Protein AF-A0AAD3GZF8-F1 (afdb_monomer)

Foldseek 3Di:
DDDDDPCNVCVPPPPDDDPVRVVVVVVVVVVVVVVVVVVLVLQQVPPAFDKAQQDKDDWAKWWWWKDWQDAQLCLLVLVVVLLVLQDDPPDDDSLVQQQFWKKKWQALPDQLQGIGIIITTGGDDPVCVVSVVSLQVLQVVLPPDPDPDDPVVPSSPTHIDIFTADIAGWIKTKGAAQSDSSSSVCCRPPVSVVVVVVCVVPAPPPARWMKMWTAHNVVRMIMITTGRDRDPCNVRPDDHPVPDPPDDPDDDRPPVVVVVVVVVVVVPPPPPDD

pLDDT: mean 78.34, std 17.23, range [36.75, 96.69]

Mean predicted aligned error: 11.1 Å

Radius of gyration: 22.71 Å; Cα contacts (8 Å, |Δi|>4): 357; chains: 1; bounding box: 59×55×70 Å

Nearest PDB structures (foldseek):
  1exi-assembly1_A  TM=3.626E-01  e=1.909E-03  Bacillus subtilis
  4dx6-assembly1_A  TM=3.137E-01  e=1.353E+00  Escherichia coli K-12
  4u96-assembly1_A  TM=3.071E-01  e=1.608E+00  Escherichia coli K-12
  6xot-assembly1_A  TM=2.984E-01  e=7.608E+00  Homo sapiens
  9j8p-assembly1_A  TM=2.881E-01  e=6.781E+00  Homo sapiens

Solvent-accessible surface area (backbone atoms only — not comparable to full-atom values): 16303 Å² total; per-residue (Å²): 135,86,79,80,53,74,66,68,71,49,67,78,68,60,79,76,75,51,78,65,55,52,53,53,48,50,51,50,50,51,51,51,48,53,52,50,52,50,47,37,51,67,24,32,71,84,57,76,86,57,75,41,80,84,35,68,38,86,38,40,44,29,46,28,29,80,44,67,75,40,54,78,56,49,52,65,57,52,51,52,53,52,41,63,59,66,56,57,93,87,61,86,82,63,70,90,49,24,88,37,32,40,37,38,34,64,56,74,85,59,82,86,81,62,66,31,41,31,36,42,33,36,57,42,54,87,93,42,52,67,56,54,51,49,50,50,50,50,56,73,64,54,88,75,66,85,79,91,54,88,78,67,45,61,70,70,71,49,56,62,44,82,41,73,44,75,67,41,52,11,35,32,32,62,44,46,29,68,96,39,72,58,25,27,50,43,40,54,74,51,45,49,56,52,53,50,52,49,44,69,74,73,45,64,89,90,58,72,65,45,43,36,37,30,48,29,76,92,74,33,30,30,41,38,31,37,58,75,57,96,55,92,62,81,54,71,81,55,82,56,72,92,77,53,84,80,80,72,91,77,86,79,79,82,54,57,67,57,53,51,50,50,50,48,56,67,68,60,62,76,80,73,84,127

Secondary structure (DSSP, 8-state):
-----HHHHHTTTSPP--HHHHHHHHHHHHHHHHHHHHHHHHTTTT----EEEEEEE--EEEEEEEEEEE-GGGHHHHHHHHHHHHPPTT----GGGTTTEEEEE--TTS-SSS-EEEEEEEEE-GGGHHHHHHHHHHHHGGGG-----TTTHHHHHSPPEEEEEPPEEEEEEEEE--SSHHHHHHIIIIIHHHHHHHHHHHSPTT----EEEEEETTTTEEEEEEE----TTTTTTPPPGGG------------HHHHHHHHHHHH-------

Sequence (274 aa):
MVGVSYHELTAGQKPRHSAGERKQFLVICTIGAAVMFNAFINAGLFEEVVIKDDGIYRGGQYIHKLIEHRDYASTGGFFRNIRSNLKLEGEEDDDKYDEDLYSVYIDMTKPYHDKGRFFTGILIDDSKADMKQRLLEKNANKSEKKLDDETDEQFERVDYEIGDLPSVRSAVASFPWTDGFVSGILNNYKVFPALHKYAKENLPEGSKFVVSTTCSRKKQMCTHYIPMIQQKDFLLGHKDSLEYEGYEEDQTMVDLELLWSDLKRIFTFKWINY

Structure (mmCIF, N/CA/C/O backbone):
data_AF-A0AAD3GZF8-F1
#
_entry.id   AF-A0AAD3GZF8-F1
#
loop_
_atom_site.group_PDB
_atom_site.id
_atom_site.type_symbol
_atom_site.label_atom_id
_atom_site.label_alt_id
_atom_site.label_comp_id
_atom_site.label_asym_id
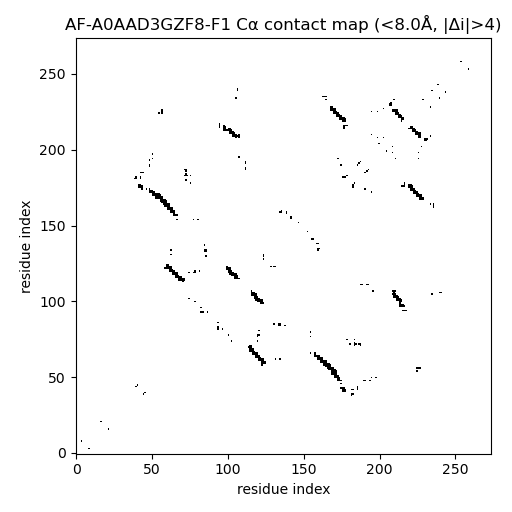_atom_site.label_entity_id
_atom_site.label_seq_id
_atom_site.pdbx_PDB_ins_code
_atom_site.Cartn_x
_atom_site.Cartn_y
_atom_site.Cartn_z
_atom_site.occupancy
_atom_site.B_iso_or_equiv
_atom_site.auth_seq_id
_atom_site.auth_comp_id
_atom_site.auth_asym_id
_atom_site.auth_atom_id
_atom_site.pdbx_PDB_model_num
ATOM 1 N N . MET A 1 1 ? 28.050 42.217 -15.834 1.00 38.59 1 MET A N 1
ATOM 2 C CA . MET A 1 1 ? 28.649 41.134 -16.643 1.00 38.59 1 MET A CA 1
ATOM 3 C C . MET A 1 1 ? 28.240 39.827 -16.002 1.00 38.59 1 MET A C 1
ATOM 5 O O . MET A 1 1 ? 28.638 39.580 -14.874 1.00 38.59 1 MET A O 1
ATOM 9 N N . VAL A 1 2 ? 27.368 39.066 -16.661 1.00 42.69 2 VAL A N 1
ATOM 10 C CA . VAL A 1 2 ? 26.946 37.738 -16.198 1.00 42.69 2 VAL A CA 1
ATOM 11 C C . VAL A 1 2 ? 28.045 36.762 -16.613 1.00 42.69 2 VAL A C 1
ATOM 13 O O . VAL A 1 2 ? 28.398 36.707 -17.790 1.00 42.69 2 VAL A O 1
ATOM 16 N N . GLY A 1 3 ? 28.661 36.091 -15.641 1.00 44.22 3 GLY A N 1
ATOM 17 C CA . GLY A 1 3 ? 29.724 35.124 -15.890 1.00 44.22 3 GLY A CA 1
ATOM 18 C C . GLY A 1 3 ? 29.144 33.847 -16.486 1.00 44.22 3 GLY A C 1
ATOM 19 O O . GLY A 1 3 ? 28.365 33.164 -15.832 1.00 44.22 3 GLY A O 1
ATOM 20 N N . VAL A 1 4 ? 29.525 33.541 -17.723 1.00 49.31 4 VAL A N 1
ATOM 21 C CA . VAL A 1 4 ? 29.263 32.249 -18.367 1.00 49.31 4 VAL A CA 1
ATOM 22 C C . VAL A 1 4 ? 30.050 31.183 -17.602 1.00 49.31 4 VAL A C 1
ATOM 24 O O . VAL A 1 4 ? 31.268 31.301 -17.441 1.00 49.31 4 VAL A O 1
ATOM 27 N N . SER A 1 5 ? 29.357 30.166 -17.087 1.00 56.66 5 SER A N 1
ATOM 28 C CA . SER A 1 5 ? 29.968 29.060 -16.344 1.00 56.66 5 SER A CA 1
ATOM 29 C C . SER A 1 5 ? 30.952 28.288 -17.232 1.00 56.66 5 SER A C 1
ATOM 31 O O . SER A 1 5 ? 30.694 28.057 -18.413 1.00 56.66 5 SER A O 1
ATOM 33 N N . TYR A 1 6 ? 32.073 27.828 -16.667 1.00 51.66 6 TYR A N 1
ATOM 34 C CA . TYR A 1 6 ? 33.072 26.998 -17.364 1.00 51.66 6 TYR A CA 1
ATOM 35 C C . TYR A 1 6 ? 32.453 25.734 -18.003 1.00 51.66 6 TYR A C 1
ATOM 37 O O . TYR A 1 6 ? 32.949 25.231 -19.016 1.00 51.66 6 TYR A O 1
ATOM 45 N N . HIS A 1 7 ? 31.323 25.258 -17.466 1.00 54.38 7 HIS A N 1
ATOM 46 C CA . HIS A 1 7 ? 30.536 24.168 -18.047 1.00 54.38 7 HIS A CA 1
ATOM 47 C C . HIS A 1 7 ? 29.870 24.530 -19.384 1.00 54.38 7 HIS A C 1
ATOM 49 O O . HIS A 1 7 ? 29.788 23.676 -20.264 1.00 54.38 7 HIS A O 1
ATOM 55 N N . GLU A 1 8 ? 29.457 25.781 -19.586 1.00 57.09 8 GLU A N 1
ATOM 56 C CA . GLU A 1 8 ? 28.835 26.235 -20.838 1.00 57.09 8 GLU A CA 1
ATOM 57 C C . GLU A 1 8 ? 29.873 26.430 -21.953 1.00 57.09 8 GLU A C 1
ATOM 59 O O . GLU A 1 8 ? 29.610 26.107 -23.111 1.00 57.09 8 GLU A O 1
ATOM 64 N N . LEU A 1 9 ? 31.091 26.864 -21.607 1.00 56.44 9 LEU A N 1
ATOM 65 C CA . LEU A 1 9 ? 32.200 27.015 -22.561 1.00 56.44 9 LEU A CA 1
ATOM 66 C C . LEU A 1 9 ? 32.772 25.669 -23.035 1.00 56.44 9 LEU A C 1
ATOM 68 O O . LEU A 1 9 ? 33.271 25.564 -24.155 1.00 56.44 9 LEU A O 1
ATOM 72 N N . THR A 1 10 ? 32.681 24.624 -22.208 1.00 54.28 10 THR A N 1
ATOM 73 C CA . THR A 1 10 ? 33.218 23.288 -22.524 1.00 54.28 10 THR A CA 1
ATOM 74 C C . THR A 1 10 ? 32.183 22.324 -23.108 1.00 54.28 10 THR A C 1
ATOM 76 O O . THR A 1 10 ? 32.568 21.344 -23.755 1.00 54.28 10 THR A O 1
ATOM 79 N N . ALA A 1 11 ? 30.883 22.613 -22.978 1.00 56.19 11 ALA A N 1
ATOM 80 C CA . ALA A 1 11 ? 29.807 21.813 -23.571 1.00 56.19 11 ALA A CA 1
ATOM 81 C C . ALA A 1 11 ? 29.885 21.734 -25.111 1.00 56.19 11 ALA A C 1
ATOM 83 O O . ALA A 1 11 ? 29.474 20.736 -25.699 1.00 56.19 11 ALA A O 1
ATOM 84 N N . GLY A 1 12 ? 30.462 22.747 -25.767 1.00 56.62 12 GLY A N 1
ATOM 85 C CA . GLY A 1 12 ? 30.630 22.786 -27.224 1.00 56.62 12 GLY A CA 1
ATOM 86 C C . GLY A 1 12 ? 31.893 22.106 -27.774 1.00 56.62 12 GLY A C 1
ATOM 87 O O . GLY A 1 12 ? 31.995 21.943 -28.987 1.00 56.62 12 GLY A O 1
ATOM 88 N N . GLN A 1 13 ? 32.859 21.724 -26.925 1.00 56.91 13 GLN A N 1
ATOM 89 C CA . GLN A 1 13 ? 34.206 21.311 -27.366 1.00 56.91 13 GLN A CA 1
ATOM 90 C C . GLN A 1 13 ? 34.531 19.822 -27.179 1.00 56.91 13 GLN A C 1
ATOM 92 O O . GLN A 1 13 ? 35.522 19.347 -27.737 1.00 56.91 13 GLN A O 1
ATOM 97 N N . LYS A 1 14 ? 33.720 19.051 -26.442 1.00 57.19 14 LYS A N 1
ATOM 98 C CA . LYS A 1 14 ? 33.903 17.592 -26.388 1.00 57.19 14 LYS A CA 1
ATOM 99 C C . LYS A 1 14 ? 33.401 16.961 -27.695 1.00 57.19 14 LYS A C 1
ATOM 101 O O . LYS A 1 14 ? 32.290 17.286 -28.123 1.00 57.19 14 LYS A O 1
ATOM 106 N N . PRO A 1 15 ? 34.169 16.065 -28.348 1.00 59.06 15 PRO A N 1
ATOM 107 C CA . PRO A 1 15 ? 33.683 15.362 -29.527 1.00 59.06 15 PRO A CA 1
ATOM 108 C C . PRO A 1 15 ? 32.372 14.653 -29.176 1.00 59.06 15 PRO A C 1
ATOM 110 O O . PRO A 1 15 ? 32.298 13.922 -28.189 1.00 59.06 15 PRO A O 1
ATOM 113 N N . ARG A 1 16 ? 31.324 14.899 -29.977 1.00 65.06 16 ARG A N 1
ATOM 114 C CA . ARG A 1 16 ? 30.055 14.160 -29.898 1.00 65.06 16 ARG A CA 1
ATOM 115 C C . ARG A 1 16 ? 30.379 12.669 -29.834 1.00 65.06 16 ARG A C 1
ATOM 117 O O . ARG A 1 16 ? 31.120 12.211 -30.701 1.00 65.06 16 ARG A O 1
ATOM 124 N N . HIS A 1 17 ? 29.796 11.961 -28.862 1.00 65.88 17 HIS A N 1
ATOM 125 C CA . HIS A 1 17 ? 30.023 10.541 -28.558 1.00 65.88 17 HIS A CA 1
ATOM 126 C C . HIS A 1 17 ? 30.515 9.715 -29.749 1.00 65.88 17 HIS A C 1
ATOM 128 O O . HIS A 1 17 ? 29.891 9.744 -30.824 1.00 65.88 17 HIS A O 1
ATOM 134 N N . SER A 1 18 ? 31.606 8.973 -29.550 1.00 79.00 18 SER A N 1
ATOM 135 C CA . SER A 1 18 ? 32.209 8.130 -30.582 1.00 79.00 18 SER A CA 1
ATOM 136 C C . SER A 1 18 ? 31.197 7.109 -31.119 1.00 79.00 18 SER A C 1
ATOM 138 O O . SER A 1 18 ? 30.230 6.739 -30.450 1.00 79.00 18 SER A O 1
ATOM 140 N N . ALA A 1 19 ? 31.399 6.618 -32.345 1.00 79.19 19 ALA A N 1
ATOM 141 C CA . ALA A 1 19 ? 30.514 5.598 -32.916 1.00 79.19 19 ALA A CA 1
ATOM 142 C C . ALA A 1 19 ? 30.446 4.324 -32.046 1.00 79.19 19 ALA A C 1
ATOM 144 O O . ALA A 1 19 ? 29.410 3.661 -32.014 1.00 79.19 19 ALA A O 1
ATOM 145 N N . GLY A 1 20 ? 31.526 4.004 -31.320 1.00 83.06 20 GLY A N 1
ATOM 146 C CA . GLY A 1 20 ? 31.558 2.918 -30.338 1.00 83.06 20 GLY A CA 1
ATOM 147 C C . GLY A 1 20 ? 30.681 3.201 -29.116 1.00 83.06 20 GLY A C 1
ATOM 148 O O . GLY A 1 20 ? 29.849 2.369 -28.765 1.00 83.06 20 GLY A O 1
ATOM 149 N N . GLU A 1 21 ? 30.788 4.397 -28.532 1.00 80.56 21 GLU A N 1
ATOM 150 C CA . GLU A 1 21 ? 29.974 4.822 -27.380 1.00 80.56 21 GLU A CA 1
ATOM 151 C C . GLU A 1 21 ? 28.477 4.837 -27.708 1.00 80.56 21 GLU A C 1
ATOM 153 O O . GLU A 1 21 ? 27.661 4.392 -26.908 1.00 80.56 21 GLU A O 1
ATOM 158 N N . ARG A 1 22 ? 28.096 5.269 -28.917 1.00 82.88 22 ARG A N 1
ATOM 159 C CA . ARG A 1 22 ? 26.688 5.236 -29.355 1.00 82.88 22 ARG A CA 1
ATOM 160 C C . ARG A 1 22 ? 26.144 3.813 -29.464 1.00 82.88 22 ARG A C 1
ATOM 162 O O . ARG A 1 22 ? 24.997 3.576 -29.098 1.00 82.88 22 ARG A O 1
ATOM 169 N N . LYS A 1 23 ? 26.955 2.865 -29.950 1.00 86.62 23 LYS A N 1
ATOM 170 C CA . LYS A 1 23 ? 26.574 1.444 -30.009 1.00 86.62 23 LYS A CA 1
ATOM 171 C C . LYS A 1 23 ? 26.417 0.856 -28.607 1.00 86.62 23 LYS A C 1
ATOM 173 O O . LYS A 1 23 ? 25.443 0.154 -28.364 1.00 86.62 23 LYS A O 1
ATOM 178 N N . GLN A 1 24 ? 27.328 1.172 -27.687 1.00 88.12 24 GLN A N 1
ATOM 179 C CA . GLN A 1 24 ? 27.229 0.742 -26.288 1.00 88.12 24 GLN A CA 1
ATOM 180 C C . GLN A 1 24 ? 25.985 1.319 -25.605 1.00 88.12 24 GLN A C 1
ATOM 182 O O . GLN A 1 24 ? 25.233 0.570 -24.988 1.00 88.12 24 GLN A O 1
ATOM 187 N N . PHE A 1 25 ? 25.720 2.616 -25.783 1.00 87.44 25 PHE A N 1
ATOM 188 C CA . PHE A 1 25 ? 24.519 3.265 -25.258 1.00 87.44 25 PHE A CA 1
ATOM 189 C C . PHE A 1 25 ? 23.241 2.601 -25.779 1.00 87.44 25 PHE A C 1
ATOM 191 O O . PHE A 1 25 ? 22.367 2.259 -24.991 1.00 87.44 25 PHE A O 1
ATOM 198 N N . LEU A 1 26 ? 23.157 2.331 -27.087 1.00 89.38 26 LEU A N 1
ATOM 199 C CA . LEU A 1 26 ? 22.002 1.651 -27.678 1.00 89.38 26 LEU A CA 1
ATOM 200 C C . LEU A 1 26 ? 21.777 0.257 -27.072 1.00 89.38 26 LEU A C 1
ATOM 202 O O . LEU A 1 26 ? 20.639 -0.102 -26.771 1.00 89.38 26 LEU A O 1
ATOM 206 N N . VAL A 1 27 ? 22.847 -0.520 -26.873 1.00 93.19 27 VAL A N 1
ATOM 207 C CA . VAL A 1 27 ? 22.764 -1.845 -26.238 1.00 93.19 27 VAL A CA 1
ATOM 208 C C . VAL A 1 27 ? 22.254 -1.721 -24.802 1.00 93.19 27 VAL A C 1
ATOM 210 O O . VAL A 1 27 ? 21.328 -2.439 -24.432 1.00 93.19 27 VAL A O 1
ATOM 213 N N . ILE A 1 28 ? 22.786 -0.777 -24.019 1.00 92.81 28 ILE A N 1
ATOM 214 C CA . ILE A 1 28 ? 22.340 -0.522 -22.641 1.00 92.81 28 ILE A CA 1
ATOM 215 C C . ILE A 1 28 ? 20.861 -0.123 -22.614 1.00 92.81 28 ILE A C 1
ATOM 217 O O . ILE A 1 28 ? 20.098 -0.696 -21.842 1.00 92.81 28 ILE A O 1
ATOM 221 N N . CYS A 1 29 ? 20.426 0.795 -23.482 1.00 93.38 29 CYS A N 1
ATOM 222 C CA . CYS A 1 29 ? 19.020 1.189 -23.580 1.00 93.38 29 CYS A CA 1
ATOM 223 C C . CYS A 1 29 ? 18.117 0.017 -23.970 1.00 93.38 29 CYS A C 1
ATOM 225 O O . CYS A 1 29 ? 17.032 -0.122 -23.416 1.00 93.38 29 CYS A O 1
ATOM 227 N N . THR A 1 30 ? 18.561 -0.842 -24.890 1.00 94.44 30 THR A N 1
ATOM 228 C CA . THR A 1 30 ? 17.790 -2.015 -25.329 1.00 94.44 30 THR A CA 1
ATOM 229 C C . THR A 1 30 ? 17.627 -3.022 -24.192 1.00 94.44 30 THR A C 1
ATOM 231 O O . THR A 1 30 ? 16.520 -3.498 -23.947 1.00 94.44 30 THR A O 1
ATOM 234 N N . ILE A 1 31 ? 18.705 -3.309 -23.455 1.00 95.12 31 ILE A N 1
ATOM 235 C CA . ILE A 1 31 ? 18.662 -4.183 -22.274 1.00 95.12 31 ILE A CA 1
ATOM 236 C C . ILE A 1 31 ? 17.774 -3.561 -21.192 1.00 95.12 31 ILE A C 1
ATOM 238 O O . ILE A 1 31 ? 16.897 -4.238 -20.664 1.00 95.12 31 ILE A O 1
ATOM 242 N N . GLY A 1 32 ? 17.950 -2.270 -20.898 1.00 94.19 32 GLY A N 1
ATOM 243 C CA . GLY A 1 32 ? 17.134 -1.545 -19.925 1.00 94.19 32 GLY A CA 1
ATOM 244 C C . GLY A 1 32 ? 15.645 -1.577 -20.273 1.00 94.19 32 GLY A C 1
ATOM 245 O O . GLY A 1 32 ? 14.824 -1.874 -19.411 1.00 94.19 32 GLY A O 1
ATOM 246 N N . ALA A 1 33 ? 15.294 -1.365 -21.544 1.00 93.50 33 ALA A N 1
ATOM 247 C CA . ALA A 1 33 ? 13.919 -1.461 -22.025 1.00 93.50 33 ALA A CA 1
ATOM 248 C C . ALA A 1 33 ? 13.353 -2.882 -21.884 1.00 93.50 33 ALA A C 1
ATOM 250 O O . ALA A 1 33 ? 12.219 -3.036 -21.440 1.00 93.50 33 ALA A O 1
ATOM 251 N N . ALA A 1 34 ? 14.137 -3.917 -22.201 1.00 94.75 34 ALA A N 1
ATOM 252 C CA . ALA A 1 34 ? 13.718 -5.309 -22.038 1.00 94.75 34 ALA A CA 1
ATOM 253 C C . ALA A 1 34 ? 13.487 -5.674 -20.561 1.00 94.75 34 ALA A C 1
ATOM 255 O O . ALA A 1 34 ? 12.470 -6.280 -20.228 1.00 94.75 34 ALA A O 1
ATOM 256 N N . VAL A 1 35 ? 14.389 -5.259 -19.665 1.00 94.19 35 VAL A N 1
ATOM 257 C CA . VAL A 1 35 ? 14.253 -5.465 -18.212 1.00 94.19 35 VAL A CA 1
ATOM 258 C C . VAL A 1 35 ? 13.045 -4.707 -17.667 1.00 94.19 35 VAL A C 1
ATOM 260 O O . VAL A 1 35 ? 12.261 -5.273 -16.907 1.00 94.19 35 VAL A O 1
ATOM 263 N N . MET A 1 36 ? 12.853 -3.453 -18.083 1.00 92.12 36 MET A N 1
ATOM 264 C CA . MET A 1 36 ? 11.700 -2.649 -17.681 1.00 92.12 36 MET A CA 1
ATOM 265 C C . MET A 1 36 ? 10.392 -3.278 -18.166 1.00 92.12 36 MET A C 1
ATOM 267 O O . MET A 1 36 ? 9.461 -3.428 -17.383 1.00 92.12 36 MET A O 1
ATOM 271 N N . PHE A 1 37 ? 10.323 -3.707 -19.427 1.00 92.62 37 PHE A N 1
ATOM 272 C CA . PHE A 1 37 ? 9.149 -4.386 -19.973 1.00 92.62 37 PHE A CA 1
ATOM 273 C C . PHE A 1 37 ? 8.846 -5.691 -19.226 1.00 92.62 37 PHE A C 1
ATOM 275 O O . PHE A 1 37 ? 7.701 -5.938 -18.859 1.00 92.62 37 PHE A O 1
ATOM 282 N N . ASN A 1 38 ? 9.874 -6.480 -18.906 1.00 93.62 38 ASN A N 1
ATOM 283 C CA . ASN A 1 38 ? 9.730 -7.669 -18.068 1.00 93.62 38 ASN A CA 1
ATOM 284 C C . ASN A 1 38 ? 9.197 -7.329 -16.664 1.00 93.62 38 ASN A C 1
ATOM 286 O O . ASN A 1 38 ? 8.338 -8.035 -16.144 1.00 93.62 38 ASN A O 1
ATOM 290 N N . ALA A 1 39 ? 9.642 -6.219 -16.065 1.00 92.38 39 ALA A N 1
ATOM 291 C CA . ALA A 1 39 ? 9.109 -5.745 -14.789 1.00 92.38 39 ALA A CA 1
ATOM 292 C C . ALA A 1 39 ? 7.620 -5.365 -14.882 1.00 92.38 39 ALA A C 1
ATOM 294 O O . ALA A 1 39 ? 6.866 -5.678 -13.964 1.00 92.38 39 ALA A O 1
ATOM 295 N N . PHE A 1 40 ? 7.175 -4.759 -15.991 1.00 92.62 40 PHE A N 1
ATOM 296 C CA . PHE A 1 40 ? 5.752 -4.488 -16.242 1.00 92.62 40 PHE A CA 1
ATOM 297 C C . PHE A 1 40 ? 4.932 -5.771 -16.365 1.00 92.62 40 PHE A C 1
ATOM 299 O O . PHE A 1 40 ? 3.863 -5.864 -15.765 1.00 92.62 40 PHE A O 1
ATOM 306 N N . ILE A 1 41 ? 5.431 -6.770 -17.097 1.00 93.62 41 ILE A N 1
ATOM 307 C CA . ILE A 1 41 ? 4.762 -8.073 -17.210 1.00 93.62 41 ILE A CA 1
ATOM 308 C C . ILE A 1 41 ? 4.612 -8.710 -15.827 1.00 93.62 41 ILE A C 1
ATOM 310 O O . ILE A 1 41 ? 3.499 -9.060 -15.444 1.00 93.62 41 ILE A O 1
ATOM 314 N N . ASN A 1 42 ? 5.700 -8.787 -15.056 1.00 93.38 42 ASN A N 1
ATOM 315 C CA . ASN A 1 42 ? 5.695 -9.399 -13.724 1.00 93.38 42 ASN A CA 1
ATOM 316 C C . ASN A 1 42 ? 4.820 -8.643 -12.718 1.00 93.38 42 ASN A C 1
ATOM 318 O O . ASN A 1 42 ? 4.249 -9.250 -11.820 1.00 93.38 42 ASN A O 1
ATOM 322 N N . ALA A 1 43 ? 4.688 -7.326 -12.872 1.00 91.81 43 ALA A N 1
ATOM 323 C CA . ALA A 1 43 ? 3.784 -6.513 -12.068 1.00 91.81 43 ALA A CA 1
ATOM 324 C C . ALA A 1 43 ? 2.316 -6.587 -12.541 1.00 91.81 43 ALA A C 1
ATOM 326 O O . ALA A 1 43 ? 1.474 -5.869 -12.015 1.00 91.81 43 ALA A O 1
ATOM 327 N N . GLY A 1 44 ? 1.990 -7.436 -13.522 1.00 93.12 44 GLY A N 1
ATOM 328 C CA . GLY A 1 44 ? 0.614 -7.699 -13.938 1.00 93.12 44 GLY A CA 1
ATOM 329 C C . GLY A 1 44 ? 0.093 -6.793 -15.053 1.00 93.12 44 GLY A C 1
ATOM 330 O O . GLY A 1 44 ? -1.117 -6.577 -15.152 1.00 93.12 44 GLY A O 1
ATOM 331 N N . LEU A 1 45 ? 0.951 -6.256 -15.934 1.00 92.75 45 LEU A N 1
ATOM 332 C CA . LEU A 1 45 ? 0.515 -5.388 -17.044 1.00 92.75 45 LEU A CA 1
ATOM 333 C C . LEU A 1 45 ? -0.640 -5.996 -17.862 1.00 92.75 45 LEU A C 1
ATOM 335 O O . LEU A 1 45 ? -1.554 -5.266 -18.246 1.00 92.75 45 LEU A O 1
ATOM 339 N N . PHE A 1 46 ? -0.648 -7.315 -18.062 1.00 93.00 46 PHE A N 1
ATOM 340 C CA . PHE A 1 46 ? -1.690 -8.028 -18.813 1.00 93.00 46 PHE A CA 1
ATOM 341 C C . PHE A 1 46 ? -2.752 -8.713 -17.941 1.00 93.00 46 PHE A C 1
ATOM 343 O O . PHE A 1 46 ? -3.733 -9.209 -18.480 1.00 93.00 46 PHE A O 1
ATOM 350 N N . GLU A 1 47 ? -2.601 -8.696 -16.617 1.00 93.25 47 GLU A N 1
ATOM 351 C CA . GLU A 1 47 ? -3.530 -9.361 -15.695 1.00 93.25 47 GLU A CA 1
ATOM 352 C C . GLU A 1 47 ? -4.827 -8.570 -15.527 1.00 93.25 47 GLU A C 1
ATOM 354 O O . GLU A 1 47 ? -4.810 -7.345 -15.418 1.00 93.25 47 GLU A O 1
ATOM 359 N N . GLU A 1 48 ? -5.973 -9.234 -15.497 1.00 93.88 48 GLU A N 1
ATOM 360 C CA . GLU A 1 48 ? -7.245 -8.549 -15.268 1.00 93.88 48 GLU A CA 1
ATOM 361 C C . GLU A 1 48 ? -7.422 -8.192 -13.784 1.00 93.88 48 GLU A C 1
ATOM 363 O O . GLU A 1 48 ? -7.065 -8.962 -12.893 1.00 93.88 48 GLU A O 1
ATOM 368 N N . VAL A 1 49 ? -7.999 -7.018 -13.502 1.00 95.25 49 VAL A N 1
ATOM 369 C CA . VAL A 1 49 ? -8.375 -6.643 -12.133 1.00 95.25 49 VAL A CA 1
ATOM 370 C C . VAL A 1 49 ? -9.734 -7.262 -11.824 1.00 95.25 49 VAL A C 1
ATOM 372 O O . VAL A 1 49 ? -10.775 -6.701 -12.159 1.00 95.25 49 VAL A O 1
ATOM 375 N N . VAL A 1 50 ? -9.717 -8.432 -11.191 1.00 95.31 50 VAL A N 1
ATOM 376 C CA . VAL A 1 50 ? -10.935 -9.140 -10.781 1.00 95.31 50 VAL A CA 1
ATOM 377 C C . VAL A 1 50 ? -11.332 -8.704 -9.373 1.00 95.31 50 VAL A C 1
ATOM 379 O O . VAL A 1 50 ? -10.575 -8.903 -8.423 1.00 95.31 50 VAL A O 1
ATOM 382 N N . ILE A 1 51 ? -12.530 -8.133 -9.247 1.00 95.94 51 ILE A N 1
ATOM 383 C CA . ILE A 1 51 ? -13.109 -7.676 -7.978 1.00 95.94 51 ILE A CA 1
ATOM 384 C C . ILE A 1 51 ? -14.178 -8.685 -7.541 1.00 95.94 51 ILE A C 1
ATOM 386 O O . ILE A 1 51 ? -15.034 -9.060 -8.343 1.00 95.94 51 ILE A O 1
ATOM 390 N N . LYS A 1 52 ? -14.109 -9.154 -6.291 1.00 95.12 52 LYS A N 1
ATOM 391 C CA . LYS A 1 52 ? -15.038 -10.137 -5.711 1.00 95.12 52 LYS A CA 1
ATOM 392 C C . LYS A 1 52 ? -15.687 -9.611 -4.433 1.00 95.12 52 LYS A C 1
ATOM 394 O O . LYS A 1 52 ? -14.998 -9.040 -3.597 1.00 95.12 52 LYS A O 1
ATOM 399 N N . ASP A 1 53 ? -16.974 -9.893 -4.239 1.00 90.56 53 ASP A N 1
ATOM 400 C CA . ASP A 1 53 ? -17.797 -9.293 -3.166 1.00 90.56 53 ASP A CA 1
ATOM 401 C C . ASP A 1 53 ? -17.994 -10.210 -1.949 1.00 90.56 53 ASP A C 1
ATOM 403 O O . ASP A 1 53 ? -18.946 -10.089 -1.170 1.00 90.56 53 ASP A O 1
ATOM 407 N N . ASP A 1 54 ? -17.104 -11.183 -1.795 1.00 90.12 54 ASP A N 1
ATOM 408 C CA . ASP A 1 54 ? -17.127 -12.207 -0.753 1.00 90.12 54 ASP A CA 1
ATOM 409 C C . ASP A 1 54 ? -16.065 -11.983 0.334 1.00 90.12 54 ASP A C 1
ATOM 411 O O . ASP A 1 54 ? -15.897 -12.814 1.228 1.00 90.12 54 ASP A O 1
ATOM 415 N N . GLY A 1 55 ? -15.381 -10.840 0.296 1.00 91.56 55 GLY A N 1
ATOM 416 C CA . GLY A 1 55 ? -14.311 -10.503 1.217 1.00 91.56 55 GLY A CA 1
ATOM 417 C C . GLY A 1 55 ? -14.757 -10.005 2.586 1.00 91.56 55 GLY A C 1
ATOM 418 O O . GLY A 1 55 ? -15.872 -9.514 2.795 1.00 91.56 55 GLY A O 1
ATOM 419 N N . ILE A 1 56 ? -13.818 -10.092 3.528 1.00 92.06 56 ILE A N 1
ATOM 420 C CA . ILE A 1 56 ? -13.909 -9.468 4.847 1.00 92.06 56 ILE A CA 1
ATOM 421 C C . ILE A 1 56 ? -12.691 -8.562 5.011 1.00 92.06 56 ILE A C 1
ATOM 423 O O . ILE A 1 56 ? -11.550 -9.023 4.960 1.00 92.06 56 ILE A O 1
ATOM 427 N N . TYR A 1 57 ? -12.933 -7.269 5.216 1.00 90.75 57 TYR A N 1
ATOM 428 C CA . TYR A 1 57 ? -11.906 -6.329 5.635 1.00 90.75 57 TYR A CA 1
ATOM 429 C C . TYR A 1 57 ? -11.608 -6.562 7.112 1.00 90.75 57 TYR A C 1
ATOM 431 O O . TYR A 1 57 ? -12.500 -6.442 7.954 1.00 90.75 57 TYR A O 1
ATOM 439 N N . ARG A 1 58 ? -10.362 -6.932 7.419 1.00 88.56 58 ARG A N 1
ATOM 440 C CA . ARG A 1 58 ? -9.933 -7.193 8.793 1.00 88.56 58 ARG A CA 1
ATOM 441 C C . ARG A 1 58 ? -9.801 -5.850 9.509 1.00 88.56 58 ARG A C 1
ATOM 443 O O . ARG A 1 58 ? -8.878 -5.092 9.243 1.00 88.56 58 ARG A O 1
ATOM 450 N N . GLY A 1 59 ? -10.771 -5.555 10.368 1.00 88.38 59 GLY A N 1
ATOM 451 C CA . GLY A 1 59 ? -10.700 -4.438 11.305 1.00 88.38 59 GLY A CA 1
ATOM 452 C C . GLY A 1 59 ? -9.852 -4.767 12.534 1.00 88.38 59 GLY A C 1
ATOM 453 O O . GLY A 1 59 ? -9.378 -5.892 12.691 1.00 88.38 59 GLY A O 1
ATOM 454 N N . GLY A 1 60 ? -9.693 -3.791 13.421 1.00 90.31 60 GLY A N 1
ATOM 455 C CA . GLY A 1 60 ? -8.871 -3.874 14.624 1.00 90.31 60 GLY A CA 1
ATOM 456 C C . GLY A 1 60 ? -8.271 -2.521 14.993 1.00 90.31 60 GLY A C 1
ATOM 457 O O . GLY A 1 60 ? -8.560 -1.505 14.355 1.00 90.31 60 GLY A O 1
ATOM 458 N N . GLN A 1 61 ? -7.414 -2.524 16.010 1.00 93.81 61 GLN A N 1
ATOM 459 C CA . GLN A 1 61 ? -6.677 -1.329 16.399 1.00 93.81 61 GLN A CA 1
ATOM 460 C C . GLN A 1 61 ? -5.629 -1.011 15.331 1.00 93.81 61 GLN A C 1
ATOM 462 O O . GLN A 1 61 ? -4.865 -1.877 14.916 1.00 93.81 61 GLN A O 1
ATOM 467 N N . TYR A 1 62 ? -5.587 0.233 14.881 1.00 94.81 62 TYR A N 1
ATOM 468 C CA . TYR A 1 62 ? -4.778 0.677 13.756 1.00 94.81 62 TYR A CA 1
ATOM 469 C C . TYR A 1 62 ? -3.841 1.800 14.181 1.00 94.81 62 TYR A C 1
ATOM 471 O O . TYR A 1 62 ? -4.266 2.930 14.431 1.00 94.81 62 TYR A O 1
ATOM 479 N N . ILE A 1 63 ? -2.550 1.480 14.264 1.00 95.56 63 ILE A N 1
ATOM 480 C CA . ILE A 1 63 ? -1.507 2.456 14.580 1.00 95.56 63 ILE A CA 1
ATOM 481 C C . ILE A 1 63 ? -0.975 3.010 13.272 1.00 95.56 63 ILE A C 1
ATOM 483 O O . ILE A 1 63 ? -0.408 2.267 12.471 1.00 95.56 63 ILE A O 1
ATOM 487 N N . HIS A 1 64 ? -1.178 4.296 13.032 1.00 95.06 64 HIS A N 1
ATOM 488 C CA . HIS A 1 64 ? -1.031 4.848 11.694 1.00 95.06 64 HIS A CA 1
ATOM 489 C C . HIS A 1 64 ? -0.501 6.272 11.699 1.00 95.06 64 HIS A C 1
ATOM 491 O O . HIS A 1 64 ? -0.535 6.959 12.709 1.00 95.06 64 HIS A O 1
ATOM 497 N N . LYS A 1 65 ? -0.011 6.706 10.543 1.00 93.88 65 LYS A N 1
ATOM 498 C CA . LYS A 1 65 ? 0.297 8.101 10.244 1.00 93.88 65 LYS A CA 1
ATOM 499 C C . LYS A 1 65 ? -0.638 8.577 9.146 1.00 93.88 65 LYS A C 1
ATOM 501 O O . LYS A 1 65 ? -0.832 7.864 8.155 1.00 93.88 65 LYS A O 1
ATOM 506 N N . LEU A 1 66 ? -1.193 9.774 9.301 1.00 90.94 66 LEU A N 1
ATOM 507 C CA . LEU A 1 66 ? -1.872 10.461 8.210 1.00 90.94 66 LEU A CA 1
ATOM 508 C C . LEU A 1 66 ? -0.818 11.053 7.275 1.00 90.94 66 LEU A C 1
ATOM 510 O O . LEU A 1 66 ? -0.059 11.942 7.653 1.00 90.94 66 LEU A O 1
ATOM 514 N N . ILE A 1 67 ? -0.761 10.539 6.052 1.00 88.06 67 ILE A N 1
ATOM 515 C CA . ILE A 1 67 ? 0.086 11.085 5.002 1.00 88.06 67 ILE A CA 1
ATOM 516 C C . ILE A 1 67 ? -0.773 11.975 4.126 1.00 88.06 67 ILE A C 1
ATOM 518 O O . ILE A 1 67 ? -1.765 11.531 3.544 1.00 88.06 67 ILE A O 1
ATOM 522 N N . GLU A 1 68 ? -0.358 13.227 4.012 1.00 83.50 68 GLU A N 1
ATOM 523 C CA . GLU A 1 68 ? -0.999 14.211 3.156 1.00 83.50 68 GLU A CA 1
ATOM 524 C C . GLU A 1 68 ? -0.081 14.582 1.996 1.00 83.50 68 GLU A C 1
ATOM 526 O O . GLU A 1 68 ? 1.145 14.504 2.085 1.00 83.50 68 GLU A O 1
ATOM 531 N N . HIS A 1 69 ? -0.687 15.003 0.891 1.00 76.19 69 HIS A N 1
ATOM 532 C CA . HIS A 1 69 ? 0.011 15.598 -0.243 1.00 76.19 69 HIS A CA 1
ATOM 533 C C . HIS A 1 69 ? 1.023 14.687 -0.973 1.00 76.19 69 HIS A C 1
ATOM 535 O O . HIS A 1 69 ? 1.969 15.182 -1.595 1.00 76.19 69 HIS A O 1
ATOM 541 N N . ARG A 1 70 ? 0.832 13.358 -0.941 1.00 76.69 70 ARG A N 1
ATOM 542 C CA . ARG A 1 70 ? 1.732 12.376 -1.579 1.00 76.69 70 ARG A CA 1
ATOM 543 C C . ARG A 1 70 ? 1.016 11.492 -2.598 1.00 76.69 70 ARG A C 1
ATOM 545 O O . ARG A 1 70 ? -0.181 11.240 -2.496 1.00 76.69 70 ARG A O 1
ATOM 552 N N . ASP A 1 71 ? 1.775 11.025 -3.590 1.00 74.19 71 ASP A N 1
ATOM 553 C CA . ASP A 1 71 ? 1.300 10.053 -4.581 1.00 74.19 71 ASP A CA 1
ATOM 554 C C . ASP A 1 71 ? 1.104 8.687 -3.910 1.00 74.19 71 ASP A C 1
ATOM 556 O O . ASP A 1 71 ? 1.938 8.245 -3.119 1.00 74.19 71 ASP A O 1
ATOM 560 N N . TYR A 1 72 ? 0.038 7.976 -4.254 1.00 72.06 72 TYR A N 1
ATOM 561 C CA . TYR A 1 72 ? -0.221 6.610 -3.808 1.00 72.06 72 TYR A CA 1
ATOM 562 C C . TYR A 1 72 ? 0.895 5.626 -4.193 1.00 72.06 72 TYR A C 1
ATOM 564 O O . TYR A 1 72 ? 1.105 4.631 -3.496 1.00 72.06 72 TYR A O 1
ATOM 572 N N . ALA A 1 73 ? 1.692 5.929 -5.223 1.00 76.31 73 ALA A N 1
ATOM 573 C CA . ALA A 1 73 ? 2.899 5.167 -5.549 1.00 76.31 73 ALA A CA 1
ATOM 574 C C . ALA A 1 73 ? 3.956 5.172 -4.420 1.00 76.31 73 ALA A C 1
ATOM 576 O O . ALA A 1 73 ? 4.791 4.269 -4.358 1.00 76.31 73 ALA A O 1
ATOM 577 N N . SER A 1 74 ? 3.911 6.146 -3.502 1.00 80.62 74 SER A N 1
ATOM 578 C CA . SER A 1 74 ? 4.842 6.254 -2.367 1.00 80.62 74 SER A CA 1
ATOM 579 C C . SER A 1 74 ? 4.502 5.346 -1.177 1.00 80.62 74 SER A C 1
ATOM 581 O O . SER A 1 74 ? 5.323 5.193 -0.272 1.00 80.62 74 SER A O 1
ATOM 583 N N . THR A 1 75 ? 3.343 4.677 -1.184 1.00 81.94 75 THR A N 1
ATOM 584 C CA . THR A 1 75 ? 2.912 3.785 -0.088 1.00 81.94 75 THR A CA 1
ATOM 585 C C . THR A 1 75 ? 3.888 2.652 0.201 1.00 81.94 75 THR A C 1
ATOM 587 O O . THR A 1 75 ? 4.137 2.349 1.366 1.00 81.94 75 THR A O 1
ATOM 590 N N . GLY A 1 76 ? 4.540 2.104 -0.829 1.00 83.81 76 GLY A N 1
ATOM 591 C CA . GLY A 1 76 ? 5.608 1.116 -0.651 1.00 83.81 76 GLY A CA 1
ATOM 592 C C . GLY A 1 76 ? 6.804 1.657 0.143 1.00 83.81 76 GLY A C 1
ATOM 593 O O . GLY A 1 76 ? 7.357 0.951 0.984 1.00 83.81 76 GLY A O 1
ATOM 594 N N . GLY A 1 77 ? 7.170 2.927 -0.059 1.00 86.00 77 GLY A N 1
ATOM 595 C CA . GLY A 1 77 ? 8.214 3.594 0.726 1.00 86.00 77 GLY A CA 1
ATOM 596 C C . GLY A 1 77 ? 7.808 3.753 2.190 1.00 86.00 77 GLY A C 1
ATOM 597 O O . GLY A 1 77 ? 8.581 3.434 3.091 1.00 86.00 77 GLY A O 1
ATOM 598 N N . PHE A 1 78 ? 6.556 4.138 2.441 1.00 89.31 78 PHE A N 1
ATOM 599 C CA . PHE A 1 78 ? 6.042 4.251 3.804 1.00 89.31 78 PHE A CA 1
ATOM 600 C C . PHE A 1 78 ? 5.961 2.910 4.531 1.00 89.31 78 PHE A C 1
ATOM 602 O O . PHE A 1 78 ? 6.306 2.844 5.709 1.00 89.31 78 PHE A O 1
ATOM 609 N N . PHE A 1 79 ? 5.616 1.823 3.837 1.00 90.44 79 PHE A N 1
ATOM 610 C CA . PHE A 1 79 ? 5.708 0.479 4.408 1.00 90.44 79 PHE A CA 1
ATOM 611 C C . PHE A 1 79 ? 7.132 0.140 4.844 1.00 90.44 79 PHE A C 1
ATOM 613 O O . PHE A 1 79 ? 7.316 -0.356 5.953 1.00 90.44 79 PHE A O 1
ATOM 620 N N . ARG A 1 80 ? 8.152 0.468 4.041 1.00 88.25 80 ARG A N 1
ATOM 621 C CA . ARG A 1 80 ? 9.560 0.268 4.433 1.00 88.25 80 ARG A CA 1
ATOM 622 C C . ARG A 1 80 ? 9.929 1.079 5.674 1.00 88.25 80 ARG A C 1
ATOM 624 O O . ARG A 1 80 ? 10.569 0.540 6.572 1.00 88.25 80 ARG A O 1
ATOM 631 N N . ASN A 1 81 ? 9.466 2.323 5.775 1.00 89.88 81 ASN A N 1
ATOM 632 C CA . ASN A 1 81 ? 9.737 3.156 6.948 1.00 89.88 81 ASN A CA 1
ATOM 633 C C . ASN A 1 81 ? 9.040 2.635 8.215 1.00 89.88 81 ASN A C 1
ATOM 635 O O . ASN A 1 81 ? 9.639 2.633 9.291 1.00 89.88 81 ASN A O 1
ATOM 639 N N . ILE A 1 82 ? 7.799 2.146 8.117 1.00 91.81 82 ILE A N 1
ATOM 640 C CA . ILE A 1 82 ? 7.107 1.526 9.261 1.00 91.81 82 ILE A CA 1
ATOM 641 C C . ILE A 1 82 ? 7.836 0.248 9.690 1.00 91.81 82 ILE A C 1
ATOM 643 O O . ILE A 1 82 ? 8.104 0.072 10.877 1.00 91.81 82 ILE A O 1
ATOM 647 N N . ARG A 1 83 ? 8.231 -0.612 8.743 1.00 90.81 83 ARG A N 1
ATOM 648 C CA . ARG A 1 83 ? 9.022 -1.820 9.039 1.00 90.81 83 ARG A CA 1
ATOM 649 C C . ARG A 1 83 ? 10.329 -1.481 9.743 1.00 90.81 83 ARG A C 1
ATOM 651 O O . ARG A 1 83 ? 10.626 -2.064 10.780 1.00 90.81 83 ARG A O 1
ATOM 658 N N . SER A 1 84 ? 11.062 -0.489 9.238 1.00 89.00 84 SER A N 1
ATOM 659 C CA . SER A 1 84 ? 12.298 -0.002 9.859 1.00 89.00 84 SER A CA 1
ATOM 660 C C . SER A 1 84 ? 12.069 0.487 11.293 1.00 89.00 84 SER A C 1
ATOM 662 O O . SER A 1 84 ? 12.917 0.294 12.158 1.00 89.00 84 SER A O 1
ATOM 664 N N . AS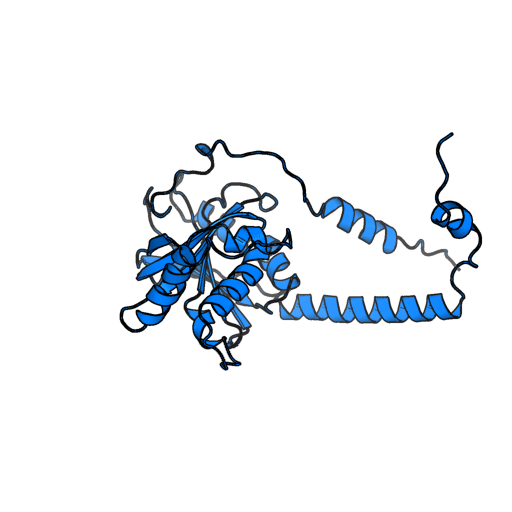N A 1 85 ? 10.907 1.082 11.572 1.00 89.50 85 ASN A N 1
ATOM 665 C CA . ASN A 1 85 ? 10.543 1.516 12.919 1.00 89.50 85 ASN A CA 1
ATOM 666 C C . ASN A 1 85 ? 10.152 0.367 13.863 1.00 89.50 85 ASN A C 1
ATOM 668 O O . ASN A 1 85 ? 10.281 0.522 15.076 1.00 89.50 85 ASN A O 1
ATOM 672 N N . LEU A 1 86 ? 9.695 -0.767 13.332 1.00 89.50 86 LEU A N 1
ATOM 673 C CA . LEU A 1 86 ? 9.310 -1.959 14.100 1.00 89.50 86 LEU A CA 1
ATOM 674 C C . LEU A 1 86 ? 10.474 -2.918 14.362 1.00 89.50 86 LEU A C 1
ATOM 676 O O . LEU A 1 86 ? 10.458 -3.655 15.355 1.00 89.50 86 LEU A O 1
ATOM 680 N N . LYS A 1 87 ? 11.457 -2.910 13.462 1.00 86.31 87 LYS A N 1
ATOM 681 C CA . LYS A 1 87 ? 12.604 -3.810 13.438 1.00 86.31 87 LYS A CA 1
ATOM 682 C C . LYS A 1 87 ? 13.448 -3.687 14.709 1.00 86.31 87 LYS A C 1
ATOM 684 O O . LYS A 1 87 ? 13.802 -2.585 15.127 1.00 86.31 87 LYS A O 1
ATOM 689 N N . LEU A 1 88 ? 13.777 -4.827 15.317 1.00 82.12 88 LEU A N 1
ATOM 690 C CA . LEU A 1 88 ? 14.739 -4.873 16.420 1.00 82.12 88 LEU A CA 1
ATOM 691 C C . LEU A 1 88 ? 16.168 -4.771 15.889 1.00 82.12 88 LEU A C 1
ATOM 693 O O . LEU A 1 88 ? 16.469 -5.234 14.786 1.00 82.12 88 LEU A O 1
ATOM 697 N N . GLU A 1 89 ? 17.065 -4.205 16.697 1.00 77.19 89 GLU A N 1
ATOM 698 C CA . GLU A 1 89 ? 18.494 -4.222 16.391 1.00 77.19 89 GLU A CA 1
ATOM 699 C C . GLU A 1 89 ? 18.975 -5.667 16.183 1.00 77.19 89 GLU A C 1
ATOM 701 O O . GLU A 1 89 ? 18.770 -6.534 17.032 1.00 77.19 89 GLU A O 1
ATOM 706 N N . GLY A 1 90 ? 19.600 -5.926 15.033 1.00 74.56 90 GLY A N 1
ATOM 707 C CA . GLY A 1 90 ? 20.132 -7.243 14.676 1.00 74.56 90 GLY A CA 1
ATOM 708 C C . GLY A 1 90 ? 19.158 -8.187 13.966 1.00 74.56 90 GLY A C 1
ATOM 709 O O . GLY A 1 90 ? 19.585 -9.254 13.533 1.00 74.56 90 GLY A O 1
ATOM 710 N N . GLU A 1 91 ? 17.885 -7.822 13.782 1.00 81.25 91 GLU A N 1
ATOM 711 C CA . GLU A 1 91 ? 17.038 -8.548 12.829 1.00 81.25 91 GLU A CA 1
ATOM 712 C C . GLU A 1 91 ? 17.480 -8.216 11.396 1.00 81.25 91 GLU A C 1
ATOM 714 O O . GLU A 1 91 ? 17.897 -7.097 11.103 1.00 81.25 91 GLU A O 1
ATOM 719 N N . GLU A 1 92 ? 17.410 -9.176 10.477 1.00 74.81 92 GLU A N 1
ATOM 720 C CA . GLU A 1 92 ? 17.660 -8.927 9.050 1.00 74.81 92 GLU A CA 1
ATOM 721 C C . GLU A 1 92 ? 16.345 -8.872 8.273 1.00 74.81 92 GLU A C 1
ATOM 723 O O . GLU A 1 92 ? 16.162 -7.952 7.472 1.00 74.81 92 GLU A O 1
ATOM 728 N N . ASP A 1 93 ? 15.409 -9.765 8.602 1.00 74.06 93 ASP A N 1
ATOM 729 C CA . ASP A 1 93 ? 14.130 -9.911 7.911 1.00 74.06 93 ASP A CA 1
ATOM 730 C C . ASP A 1 93 ? 13.000 -9.100 8.563 1.00 74.06 93 ASP A C 1
ATOM 732 O O . ASP A 1 93 ? 12.825 -9.096 9.784 1.00 74.06 93 ASP A O 1
ATOM 736 N N . ASP A 1 94 ? 12.227 -8.411 7.729 1.00 78.94 94 ASP A N 1
ATOM 737 C CA . ASP A 1 94 ? 11.095 -7.566 8.110 1.00 78.94 94 ASP A CA 1
ATOM 738 C C . ASP A 1 94 ? 9.801 -7.939 7.361 1.00 78.94 94 ASP A C 1
ATOM 740 O O . ASP A 1 94 ? 8.802 -7.219 7.444 1.00 78.94 94 ASP A O 1
ATOM 744 N N . ASP A 1 95 ? 9.797 -9.061 6.631 1.00 82.88 95 ASP A N 1
ATOM 745 C CA . ASP A 1 95 ? 8.645 -9.569 5.873 1.00 82.88 95 ASP A CA 1
ATOM 746 C C . ASP A 1 95 ? 7.475 -10.023 6.758 1.00 82.88 95 ASP A C 1
ATOM 748 O O . ASP A 1 95 ? 6.317 -9.976 6.334 1.00 82.88 95 ASP A O 1
ATOM 752 N N . LYS A 1 96 ? 7.755 -10.366 8.020 1.00 86.38 96 LYS A N 1
ATOM 753 C CA . LYS A 1 96 ? 6.769 -10.804 9.020 1.00 86.38 96 LYS A CA 1
ATOM 754 C C . LYS A 1 96 ? 5.659 -9.787 9.293 1.00 86.38 96 LYS A C 1
ATOM 756 O O . LYS A 1 96 ? 4.615 -10.168 9.810 1.00 86.38 96 LYS A O 1
ATOM 761 N N . TYR A 1 97 ? 5.874 -8.518 8.949 1.00 89.06 97 TYR A N 1
ATOM 762 C CA . TYR A 1 97 ? 4.912 -7.435 9.159 1.00 89.06 97 TYR A CA 1
ATOM 763 C C . TYR A 1 97 ? 4.017 -7.166 7.946 1.00 89.06 97 TYR A C 1
ATOM 765 O O . TYR A 1 97 ? 3.055 -6.411 8.047 1.00 89.06 97 TYR A O 1
ATOM 773 N N . ASP A 1 98 ? 4.321 -7.757 6.789 1.00 90.44 98 ASP A N 1
ATOM 774 C CA . ASP A 1 98 ? 3.707 -7.379 5.516 1.00 90.44 98 ASP A CA 1
ATOM 775 C C . ASP A 1 98 ? 2.182 -7.558 5.493 1.00 90.44 98 ASP A C 1
ATOM 777 O O . ASP A 1 98 ? 1.478 -6.745 4.901 1.00 90.44 98 ASP A O 1
ATOM 781 N N . GLU A 1 99 ? 1.663 -8.599 6.148 1.00 90.69 99 GLU A N 1
ATOM 782 C CA . GLU A 1 99 ? 0.220 -8.889 6.171 1.00 90.69 99 GLU A CA 1
ATOM 783 C C . GLU A 1 99 ? -0.577 -7.965 7.106 1.00 90.69 99 GLU A C 1
ATOM 785 O O . GLU A 1 99 ? -1.808 -7.913 7.028 1.00 90.69 99 GLU A O 1
ATOM 790 N N . ASP A 1 100 ? 0.124 -7.235 7.973 1.00 92.81 100 ASP A N 1
ATOM 791 C CA . ASP A 1 100 ? -0.461 -6.317 8.946 1.00 92.81 100 ASP A CA 1
ATOM 792 C C . ASP A 1 100 ? -0.327 -4.855 8.522 1.00 92.81 100 ASP A C 1
ATOM 794 O O . ASP A 1 100 ? -0.960 -3.988 9.118 1.00 92.81 100 ASP A O 1
ATOM 798 N N . LEU A 1 101 ? 0.481 -4.561 7.502 1.00 94.38 101 LEU A N 1
ATOM 799 C CA . LEU A 1 101 ? 0.639 -3.215 6.966 1.00 94.38 101 LEU A CA 1
ATOM 800 C C . LEU A 1 101 ? -0.521 -2.875 6.037 1.00 94.38 101 LEU A C 1
ATOM 802 O O . LEU A 1 101 ? -0.808 -3.599 5.078 1.00 94.38 101 LEU A O 1
ATOM 806 N N . TYR A 1 102 ? -1.153 -1.737 6.306 1.00 94.62 102 TYR A N 1
ATOM 807 C CA . TYR A 1 102 ? -2.261 -1.219 5.516 1.00 94.62 102 TYR A CA 1
ATOM 808 C C . TYR A 1 102 ? -2.004 0.226 5.105 1.00 94.62 102 TYR A C 1
ATOM 810 O O . TYR A 1 102 ? -1.412 1.020 5.834 1.00 94.62 102 TYR A O 1
ATOM 818 N N . SER A 1 103 ? -2.467 0.568 3.908 1.00 93.56 103 SER A N 1
ATOM 819 C CA . SER A 1 103 ? -2.660 1.943 3.458 1.00 93.56 103 SER A CA 1
ATOM 820 C C . SER A 1 103 ? -4.132 2.157 3.129 1.00 93.56 103 SER A C 1
ATOM 822 O O . SER A 1 103 ? -4.675 1.470 2.266 1.00 93.56 103 SER A O 1
ATOM 824 N N . VAL A 1 104 ? -4.773 3.092 3.824 1.00 91.56 104 VAL A N 1
ATOM 825 C CA . VAL A 1 104 ? -6.198 3.419 3.723 1.00 91.56 104 VAL A CA 1
ATOM 826 C C . VAL A 1 104 ? -6.345 4.753 2.992 1.00 91.56 104 VAL A C 1
ATOM 828 O O . VAL A 1 104 ? -6.055 5.811 3.547 1.00 91.56 104 VAL A O 1
ATOM 831 N N . TYR A 1 105 ? -6.780 4.697 1.737 1.00 87.25 105 TYR A N 1
ATOM 832 C CA . TYR A 1 105 ? -6.903 5.827 0.818 1.00 87.25 105 TYR A CA 1
ATOM 833 C C . TYR A 1 105 ? -8.268 6.491 0.941 1.00 87.25 105 TYR A C 1
ATOM 835 O O . TYR A 1 105 ? -9.280 5.919 0.533 1.00 87.25 105 TYR A O 1
ATOM 843 N N . ILE A 1 106 ? -8.288 7.702 1.494 1.00 79.94 106 ILE A N 1
ATOM 844 C CA . ILE A 1 106 ? -9.526 8.368 1.912 1.00 79.94 106 ILE A CA 1
ATOM 845 C C . ILE A 1 106 ? -10.087 9.381 0.909 1.00 79.94 106 ILE A C 1
ATOM 847 O O . ILE A 1 106 ? -11.278 9.673 0.960 1.00 79.94 106 ILE A O 1
ATOM 851 N N . ASP A 1 107 ? -9.274 9.856 -0.038 1.00 70.56 107 ASP A N 1
ATOM 852 C CA . ASP A 1 107 ? -9.665 10.903 -0.996 1.00 70.56 107 ASP A CA 1
ATOM 853 C C . ASP A 1 107 ? -9.627 10.428 -2.451 1.00 70.56 107 ASP A C 1
ATOM 855 O O . ASP A 1 107 ? -9.122 11.107 -3.344 1.00 70.56 107 ASP A O 1
ATOM 859 N N . MET A 1 108 ? -10.181 9.255 -2.736 1.00 67.44 108 MET A N 1
ATOM 860 C CA . MET A 1 108 ? -10.190 8.730 -4.106 1.00 67.44 108 MET A CA 1
ATOM 861 C C . MET A 1 108 ? -11.227 9.411 -5.033 1.00 67.44 108 MET A C 1
ATOM 863 O O . MET A 1 108 ? -11.657 8.856 -6.044 1.00 67.44 108 MET A O 1
ATOM 867 N N . THR A 1 109 ? -11.658 10.626 -4.696 1.00 52.75 109 THR A N 1
ATOM 868 C CA . THR A 1 109 ? -12.796 11.325 -5.311 1.00 52.75 109 THR A CA 1
ATOM 869 C C . THR A 1 109 ? -12.451 12.071 -6.605 1.00 52.75 109 THR A C 1
ATOM 871 O O . THR A 1 109 ? -13.360 12.412 -7.366 1.00 52.75 109 THR A O 1
ATOM 874 N N . LYS A 1 110 ? -11.163 12.290 -6.906 1.00 54.53 110 LYS A N 1
ATOM 875 C CA . LYS A 1 110 ? -10.685 12.943 -8.140 1.00 54.53 110 LYS A CA 1
ATOM 876 C C . LYS A 1 110 ? -9.998 11.951 -9.094 1.00 54.53 110 LYS A C 1
ATOM 878 O O . LYS A 1 110 ? -9.520 10.908 -8.653 1.00 54.53 110 LYS A O 1
ATOM 883 N N . PRO A 1 111 ? -9.964 12.237 -10.413 1.00 51.50 111 PRO A N 1
ATOM 884 C CA . PRO A 1 111 ? -9.233 11.412 -11.374 1.00 51.50 111 PRO A CA 1
ATOM 885 C C . PRO A 1 111 ? -7.757 11.261 -10.966 1.00 51.50 111 PRO A C 1
ATOM 887 O O . PRO A 1 111 ? -7.086 12.246 -10.676 1.00 51.50 111 PRO A O 1
ATOM 890 N N . TYR A 1 112 ? -7.309 10.004 -10.929 1.00 52.81 112 TYR A N 1
ATOM 891 C CA . TYR A 1 112 ? -6.038 9.456 -10.429 1.00 52.81 112 TYR A CA 1
ATOM 892 C C . TYR A 1 112 ? -4.770 10.097 -10.992 1.00 52.81 112 TYR A C 1
ATOM 894 O O . TYR A 1 112 ? -4.077 9.486 -11.794 1.00 52.81 112 TYR A O 1
ATOM 902 N N . HIS A 1 113 ? -4.466 11.323 -10.585 1.00 50.50 113 HIS A N 1
ATOM 903 C CA . HIS A 1 113 ? -3.231 12.021 -10.958 1.00 50.50 113 HIS A CA 1
ATOM 904 C C . HIS A 1 113 ? -2.801 13.074 -9.931 1.00 50.50 113 HIS A C 1
ATOM 906 O O . HIS A 1 113 ? -1.784 13.734 -10.126 1.00 50.50 113 HIS A O 1
ATOM 912 N N . ASP A 1 114 ? -3.574 13.247 -8.859 1.00 58.31 114 ASP A N 1
ATOM 913 C CA . ASP A 1 114 ? -3.387 14.331 -7.906 1.00 58.31 114 ASP A CA 1
ATOM 914 C C . ASP A 1 114 ? -2.861 13.808 -6.567 1.00 58.31 114 ASP A C 1
ATOM 916 O O . ASP A 1 114 ? -3.016 12.633 -6.220 1.00 58.31 114 ASP A O 1
ATOM 920 N N . LYS A 1 115 ? -2.223 14.697 -5.810 1.00 64.69 115 LYS A N 1
ATOM 921 C CA . LYS A 1 115 ? -1.783 14.420 -4.442 1.00 64.69 115 LYS A CA 1
ATOM 922 C C . LYS A 1 115 ? -2.978 13.949 -3.600 1.00 64.69 115 LYS A C 1
ATOM 924 O O . LYS A 1 115 ? -3.998 14.632 -3.553 1.00 64.69 115 LYS A O 1
ATOM 929 N N . GLY A 1 116 ? -2.848 12.814 -2.918 1.00 72.44 116 GLY A N 1
ATOM 930 C CA . GLY A 1 116 ? -3.923 12.258 -2.095 1.00 72.44 116 GLY A CA 1
ATOM 931 C C . GLY A 1 116 ? -3.590 12.260 -0.608 1.00 72.44 116 GLY A C 1
ATOM 932 O O . GLY A 1 116 ? -2.421 12.353 -0.222 1.00 72.44 116 GLY A O 1
ATOM 933 N N . ARG A 1 117 ? -4.622 12.117 0.231 1.00 82.88 117 ARG A N 1
ATOM 934 C CA . ARG A 1 117 ? -4.452 11.744 1.637 1.00 82.88 117 ARG A CA 1
ATOM 935 C C . ARG A 1 117 ? -4.722 10.262 1.824 1.00 82.88 117 ARG A C 1
ATOM 937 O O . ARG A 1 117 ? -5.645 9.687 1.233 1.00 82.88 117 ARG A O 1
ATOM 944 N N . PHE A 1 118 ? -3.900 9.641 2.650 1.00 88.56 118 PHE A N 1
ATOM 945 C CA . PHE A 1 118 ? -4.088 8.264 3.062 1.00 88.56 118 PHE A CA 1
ATOM 946 C C . PHE A 1 118 ? -3.464 8.035 4.428 1.00 88.56 118 PHE A C 1
ATOM 948 O O . PHE A 1 118 ? -2.453 8.635 4.789 1.00 88.56 118 PHE A O 1
ATOM 955 N N . PHE A 1 119 ? -4.051 7.118 5.181 1.00 92.44 119 PHE A N 1
ATOM 956 C CA . PHE A 1 119 ? -3.431 6.619 6.396 1.00 92.44 1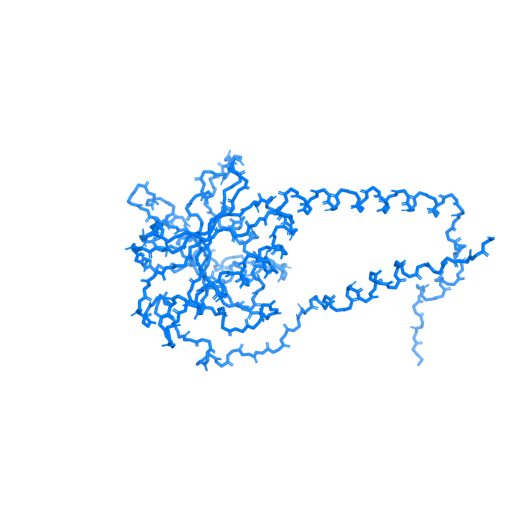19 PHE A CA 1
ATOM 957 C C . PHE A 1 119 ? -2.525 5.458 6.035 1.00 92.44 119 PHE A C 1
ATOM 959 O O . PHE A 1 119 ? -2.976 4.534 5.367 1.00 92.44 119 PHE A O 1
ATOM 966 N N . THR A 1 120 ? -1.288 5.453 6.508 1.00 94.19 120 THR A N 1
ATOM 967 C CA . THR A 1 120 ? -0.400 4.289 6.393 1.00 94.19 120 THR A CA 1
ATOM 968 C C . THR A 1 120 ? 0.016 3.836 7.776 1.00 94.19 120 THR A C 1
ATOM 970 O O . THR A 1 120 ? 0.359 4.653 8.632 1.00 94.19 120 THR A O 1
ATOM 973 N N . GLY A 1 121 ? -0.075 2.543 8.033 1.00 95.19 121 GLY A N 1
ATOM 974 C CA . GLY A 1 121 ? 0.025 2.043 9.388 1.00 95.19 121 GLY A CA 1
ATOM 975 C C . GLY A 1 121 ? 0.010 0.535 9.464 1.00 95.19 121 GLY A C 1
ATOM 976 O O . GLY A 1 121 ? 0.095 -0.171 8.458 1.00 95.19 121 GLY A O 1
ATOM 977 N N . ILE A 1 122 ? -0.124 0.058 10.691 1.00 95.31 122 ILE A N 1
ATOM 978 C CA . ILE A 1 122 ? -0.187 -1.354 11.013 1.00 95.31 122 ILE A CA 1
ATOM 979 C C . ILE A 1 122 ? -1.444 -1.675 11.811 1.00 95.31 122 ILE A C 1
ATOM 981 O O . ILE A 1 122 ? -1.820 -0.957 12.741 1.00 95.31 122 ILE A O 1
ATOM 985 N N . LEU A 1 123 ? -2.098 -2.765 11.426 1.00 94.00 123 LEU A N 1
ATOM 986 C CA . LEU A 1 123 ? -3.209 -3.342 12.159 1.00 94.00 123 LEU A CA 1
ATOM 987 C C . LEU A 1 123 ? -2.663 -4.237 13.276 1.00 94.00 123 LEU A C 1
ATOM 989 O O . LEU A 1 123 ? -1.875 -5.150 13.033 1.00 94.00 123 LEU A O 1
ATOM 993 N N . ILE A 1 124 ? -3.079 -3.966 14.504 1.00 92.38 124 ILE A N 1
ATOM 994 C CA . ILE A 1 124 ? -2.577 -4.608 15.713 1.00 92.38 124 ILE A CA 1
ATOM 995 C C . ILE A 1 124 ? -3.712 -5.375 16.388 1.00 92.38 124 ILE A C 1
ATOM 997 O O . ILE A 1 124 ? -4.827 -4.875 16.549 1.00 92.38 124 ILE A O 1
ATOM 1001 N N . ASP A 1 125 ? -3.390 -6.597 16.801 1.00 87.19 125 ASP A N 1
ATOM 1002 C CA . ASP A 1 125 ? -4.192 -7.411 17.706 1.00 87.19 125 ASP A CA 1
ATOM 1003 C C . ASP A 1 125 ? -3.496 -7.523 19.076 1.00 87.19 125 ASP A C 1
ATOM 1005 O O . ASP A 1 125 ? -2.351 -7.095 19.249 1.00 87.19 125 ASP A O 1
ATOM 1009 N N . ASP A 1 126 ? -4.176 -8.120 20.057 1.00 83.56 126 ASP A N 1
ATOM 1010 C CA . ASP A 1 126 ? -3.649 -8.272 21.421 1.00 83.56 126 ASP A CA 1
ATOM 1011 C C . ASP A 1 126 ? -2.304 -9.021 21.476 1.00 83.56 126 ASP A C 1
ATOM 1013 O O . ASP A 1 126 ? -1.525 -8.834 22.412 1.00 83.56 126 ASP A O 1
ATOM 1017 N N . SER A 1 127 ? -1.994 -9.849 20.471 1.00 85.62 127 SER A N 1
ATOM 1018 C CA . SER A 1 127 ? -0.732 -10.593 20.401 1.00 85.62 127 SER A CA 1
ATOM 1019 C C . SER A 1 127 ? 0.458 -9.741 19.945 1.00 85.62 127 SER A C 1
ATOM 1021 O O . SER A 1 127 ? 1.601 -10.158 20.116 1.00 85.62 127 SER A O 1
ATOM 1023 N N . LYS A 1 128 ? 0.200 -8.536 19.418 1.00 88.25 128 LYS A N 1
ATOM 1024 C CA . LYS A 1 128 ? 1.182 -7.601 18.838 1.00 88.25 128 LYS A CA 1
ATOM 1025 C C . LYS A 1 128 ? 1.296 -6.296 19.634 1.00 88.25 128 LYS A C 1
ATOM 1027 O O . LYS A 1 128 ? 1.647 -5.242 19.100 1.00 88.25 128 LYS A O 1
ATOM 1032 N N . ALA A 1 129 ? 0.983 -6.343 20.929 1.00 88.25 129 ALA A N 1
ATOM 1033 C CA . ALA A 1 129 ? 1.019 -5.176 21.809 1.00 88.25 129 ALA A CA 1
ATOM 1034 C C . ALA A 1 129 ? 2.415 -4.524 21.908 1.00 88.25 129 ALA A C 1
ATOM 1036 O O . ALA A 1 129 ? 2.520 -3.313 22.103 1.00 88.25 129 ALA A O 1
ATOM 1037 N N . ASP A 1 130 ? 3.488 -5.297 21.730 1.00 89.94 130 ASP A N 1
ATOM 1038 C CA . ASP A 1 130 ? 4.862 -4.787 21.707 1.00 89.94 130 ASP A CA 1
ATOM 1039 C C . ASP A 1 130 ? 5.114 -3.861 20.505 1.00 89.94 130 ASP A C 1
ATOM 1041 O O . ASP A 1 130 ? 5.774 -2.829 20.636 1.00 89.94 130 ASP A O 1
ATOM 1045 N N . MET A 1 131 ? 4.533 -4.179 19.346 1.00 90.25 131 MET A N 1
ATOM 1046 C CA . MET A 1 131 ? 4.634 -3.370 18.131 1.00 90.25 131 MET A CA 1
ATOM 1047 C C . MET A 1 131 ? 4.008 -1.992 18.324 1.00 90.25 131 MET A C 1
ATOM 1049 O O . MET A 1 131 ? 4.590 -0.978 17.938 1.00 90.25 131 MET A O 1
ATOM 1053 N N . LYS A 1 132 ? 2.844 -1.952 18.982 1.00 92.19 132 LYS A N 1
ATOM 1054 C CA . LYS A 1 132 ? 2.160 -0.708 19.350 1.00 92.19 132 LYS A CA 1
ATOM 1055 C C . LYS A 1 132 ? 3.069 0.182 20.184 1.00 92.19 132 LYS A C 1
ATOM 1057 O O . LYS A 1 132 ? 3.232 1.357 19.867 1.00 92.19 132 LYS A O 1
ATOM 1062 N N . GLN A 1 133 ? 3.646 -0.380 21.245 1.00 92.06 133 GLN A N 1
ATOM 1063 C CA . GLN A 1 133 ? 4.504 0.365 22.157 1.00 92.06 133 GLN A CA 1
ATOM 1064 C C . GLN A 1 133 ? 5.695 0.978 21.412 1.00 92.06 133 GLN A C 1
ATOM 1066 O O . GLN A 1 133 ? 5.916 2.181 21.521 1.00 92.06 133 GLN A O 1
ATOM 1071 N N . ARG A 1 134 ? 6.388 0.198 20.573 1.00 91.12 134 ARG A N 1
ATOM 1072 C CA . ARG A 1 134 ? 7.547 0.686 19.806 1.00 91.12 134 ARG A CA 1
ATOM 1073 C C . ARG A 1 134 ? 7.210 1.847 18.879 1.00 91.12 134 ARG A C 1
ATOM 1075 O O . ARG A 1 134 ? 7.964 2.813 18.822 1.00 91.12 134 ARG A O 1
ATOM 1082 N N . LEU A 1 135 ? 6.095 1.762 18.151 1.00 92.00 135 LEU A N 1
ATOM 1083 C CA . LEU A 1 135 ? 5.690 2.837 17.242 1.00 92.00 135 LEU A CA 1
ATOM 1084 C C . LEU A 1 135 ? 5.330 4.114 18.004 1.00 92.00 135 LEU A C 1
ATOM 1086 O O . LEU A 1 135 ? 5.741 5.197 17.602 1.00 92.00 135 LEU A O 1
ATOM 1090 N N . LEU A 1 136 ? 4.621 4.002 19.128 1.00 92.44 136 LEU A N 1
ATOM 1091 C CA . LEU A 1 136 ? 4.231 5.167 19.927 1.00 92.44 136 LEU A CA 1
ATOM 1092 C C . LEU A 1 136 ? 5.417 5.794 20.678 1.00 92.44 136 LEU A C 1
ATOM 1094 O O . LEU A 1 136 ? 5.477 7.014 20.811 1.00 92.44 136 LEU A O 1
ATOM 1098 N N . GLU A 1 137 ? 6.399 5.001 21.114 1.00 91.62 137 GLU A N 1
ATOM 1099 C CA . GLU A 1 137 ? 7.639 5.505 21.726 1.00 91.62 137 GLU A CA 1
ATOM 1100 C C . GLU A 1 137 ? 8.469 6.365 20.758 1.00 91.62 137 GLU A C 1
ATOM 1102 O O . GLU A 1 137 ? 9.172 7.283 21.189 1.00 91.62 137 GLU A O 1
ATOM 1107 N N . LYS A 1 138 ? 8.358 6.141 19.440 1.00 87.75 138 LYS A N 1
ATOM 1108 C CA . LYS A 1 138 ? 9.015 6.991 18.429 1.00 87.75 138 LYS A CA 1
ATOM 1109 C C . LYS A 1 138 ? 8.510 8.429 18.454 1.00 87.75 138 LYS A C 1
ATOM 1111 O O . LYS A 1 138 ? 9.311 9.332 18.232 1.00 87.75 138 LYS A O 1
ATOM 1116 N N . ASN A 1 139 ? 7.234 8.650 18.771 1.00 89.06 139 ASN A N 1
ATOM 1117 C CA . ASN A 1 139 ? 6.690 10.003 18.898 1.00 89.06 139 ASN A CA 1
ATOM 1118 C C . ASN A 1 139 ? 7.383 10.765 20.042 1.00 89.06 139 ASN A C 1
ATOM 1120 O O . ASN A 1 139 ? 7.685 11.947 19.906 1.00 89.06 139 ASN A O 1
ATOM 1124 N N . ALA A 1 140 ? 7.691 10.083 21.154 1.00 84.12 140 ALA A N 1
ATOM 1125 C CA . ALA A 1 140 ? 8.352 10.689 22.311 1.00 84.12 140 ALA A CA 1
ATOM 1126 C C . ALA A 1 140 ? 9.837 11.013 22.055 1.00 84.12 140 ALA A C 1
ATOM 1128 O O . ALA A 1 140 ? 10.334 12.036 22.517 1.00 84.12 140 ALA A O 1
ATOM 1129 N N . ASN A 1 141 ? 10.533 10.176 21.279 1.00 79.81 141 ASN A N 1
ATOM 1130 C CA . ASN A 1 141 ? 11.977 10.296 21.014 1.00 79.81 141 ASN A CA 1
ATOM 1131 C C . ASN A 1 141 ? 12.332 11.234 19.842 1.00 79.81 141 ASN A C 1
ATOM 1133 O O . ASN A 1 141 ? 13.479 11.298 19.397 1.00 79.81 141 ASN A O 1
ATOM 1137 N N . LYS A 1 142 ? 11.345 11.950 19.305 1.00 74.25 142 LYS A N 1
ATOM 1138 C CA . LYS A 1 142 ? 11.458 12.759 18.087 1.00 74.25 142 LYS A CA 1
ATOM 1139 C C . LYS A 1 142 ? 12.159 14.104 18.293 1.00 74.25 142 LYS A C 1
ATOM 1141 O O . LYS A 1 142 ? 12.676 14.684 17.343 1.00 74.25 142 LYS A O 1
ATOM 1146 N N . SER A 1 143 ? 12.204 14.589 19.532 1.00 56.88 143 SER A N 1
ATOM 1147 C CA . SER A 1 143 ? 12.711 15.914 19.907 1.00 56.88 143 SER A CA 1
ATOM 1148 C C . SER A 1 143 ? 14.239 16.069 19.853 1.00 56.88 143 SER A C 1
ATOM 1150 O O . SER A 1 143 ? 14.724 17.195 19.946 1.00 56.88 143 SER A O 1
ATOM 1152 N N . GLU A 1 144 ? 15.009 14.987 19.683 1.00 56.12 144 GLU A N 1
ATOM 1153 C CA . GLU A 1 144 ? 16.472 15.026 19.860 1.00 56.12 144 GLU A CA 1
ATOM 1154 C C . GLU A 1 144 ? 17.299 14.935 18.567 1.00 56.12 144 GLU A C 1
ATOM 1156 O O . GLU A 1 144 ? 18.489 15.261 18.578 1.00 56.12 144 GLU A O 1
ATOM 1161 N N . LYS A 1 145 ? 16.711 14.545 17.429 1.00 58.34 145 LYS A N 1
ATOM 1162 C CA . LYS A 1 145 ? 17.451 14.464 16.160 1.00 58.34 145 LYS A CA 1
ATOM 1163 C C . LYS A 1 145 ? 17.333 15.766 15.373 1.00 58.34 145 LYS A C 1
ATOM 1165 O O . LYS A 1 145 ? 16.288 16.064 14.805 1.00 58.34 145 LYS A O 1
ATOM 1170 N N . LYS A 1 146 ? 18.440 16.511 15.287 1.00 52.59 146 LYS A N 1
ATOM 1171 C CA . LYS A 1 146 ? 18.645 17.467 14.191 1.00 52.59 146 LYS A CA 1
ATOM 1172 C C . LYS A 1 146 ? 18.720 16.654 12.901 1.00 52.59 146 LYS A C 1
ATOM 1174 O O . LYS A 1 146 ? 19.648 15.870 12.725 1.00 52.59 146 LYS A O 1
ATOM 1179 N N . LEU A 1 147 ? 17.677 16.747 12.092 1.00 56.50 147 LEU A N 1
ATOM 1180 C CA . LEU A 1 147 ? 17.597 16.104 10.791 1.00 56.50 147 LEU A CA 1
ATOM 1181 C C . LEU A 1 147 ? 18.258 17.055 9.786 1.00 56.50 147 LEU A C 1
ATOM 1183 O O . LEU A 1 147 ? 17.821 18.190 9.648 1.00 56.50 147 LEU A O 1
ATOM 1187 N N . ASP A 1 148 ? 19.348 16.611 9.164 1.00 53.03 148 ASP A N 1
ATOM 1188 C CA . ASP A 1 148 ? 20.130 17.409 8.207 1.00 53.03 148 ASP A CA 1
ATOM 1189 C C . ASP A 1 148 ? 19.790 17.064 6.730 1.00 53.03 148 ASP A C 1
ATOM 1191 O O . ASP A 1 148 ? 20.372 17.657 5.827 1.00 53.03 148 ASP A O 1
ATOM 1195 N N . ASP A 1 149 ? 18.835 16.151 6.465 1.00 53.44 149 ASP A N 1
ATOM 1196 C CA . ASP A 1 149 ? 18.456 15.683 5.113 1.00 53.44 149 ASP A CA 1
ATOM 1197 C C . ASP A 1 149 ? 16.950 15.867 4.808 1.00 53.44 149 ASP A C 1
ATOM 1199 O O . ASP A 1 149 ? 16.095 15.174 5.356 1.00 53.44 149 ASP A O 1
ATOM 1203 N N . GLU A 1 150 ? 16.614 16.753 3.863 1.00 55.41 150 GLU A N 1
ATOM 1204 C CA . GLU A 1 150 ? 15.249 17.261 3.587 1.00 55.41 150 GLU A CA 1
ATOM 1205 C C . GLU A 1 150 ? 14.203 16.226 3.103 1.00 55.41 150 GLU A C 1
ATOM 1207 O O . GLU A 1 150 ? 13.002 16.509 3.104 1.00 55.41 150 GLU A O 1
ATOM 1212 N N . THR A 1 151 ? 14.604 15.030 2.653 1.00 52.50 151 THR A N 1
ATOM 1213 C CA . THR A 1 151 ? 13.689 14.091 1.960 1.00 52.50 151 THR A CA 1
ATOM 1214 C C . THR A 1 151 ? 13.095 12.994 2.850 1.00 52.50 151 THR A C 1
ATOM 1216 O O . THR A 1 151 ? 11.908 12.694 2.703 1.00 52.50 151 THR A O 1
ATOM 1219 N N . ASP A 1 152 ? 13.843 12.467 3.826 1.00 56.06 152 ASP A N 1
ATOM 1220 C CA . ASP A 1 152 ? 13.329 11.515 4.835 1.00 56.06 152 ASP A CA 1
ATOM 1221 C C . ASP A 1 152 ? 12.635 12.218 6.019 1.00 56.06 152 ASP A C 1
ATOM 1223 O O . ASP A 1 152 ? 11.879 11.610 6.783 1.00 56.06 152 ASP A O 1
ATOM 1227 N N . GLU A 1 153 ? 12.820 13.533 6.137 1.00 64.69 153 GLU A N 1
ATOM 1228 C CA . GLU A 1 153 ? 12.282 14.357 7.217 1.00 64.69 153 GLU A CA 1
ATOM 1229 C C . GLU A 1 153 ? 10.762 14.305 7.351 1.00 64.69 153 GLU A C 1
ATOM 1231 O O . GLU A 1 153 ? 10.238 14.318 8.464 1.00 64.69 153 GLU A O 1
ATOM 1236 N N . GLN A 1 154 ? 10.026 14.270 6.242 1.00 70.25 154 GLN A N 1
ATOM 1237 C CA . GLN A 1 154 ? 8.577 14.452 6.316 1.00 70.25 154 GLN A CA 1
ATOM 1238 C C . GLN A 1 154 ? 7.856 13.259 6.942 1.00 70.25 154 GLN A C 1
ATOM 1240 O O . GLN A 1 154 ? 6.915 13.458 7.708 1.00 70.25 154 GLN A O 1
ATOM 1245 N N . PHE A 1 155 ? 8.297 12.028 6.666 1.00 80.25 155 PHE A N 1
ATOM 1246 C CA . PHE A 1 155 ? 7.668 10.854 7.272 1.00 80.25 155 PHE A CA 1
ATOM 1247 C C . PHE A 1 155 ? 7.954 10.776 8.769 1.00 80.25 155 PHE A C 1
ATOM 1249 O O . PHE A 1 155 ? 7.063 10.457 9.560 1.00 80.25 155 PHE A O 1
ATOM 1256 N N . GLU A 1 156 ? 9.188 11.083 9.167 1.00 83.06 156 GLU A N 1
ATOM 1257 C CA . GLU A 1 156 ? 9.576 11.106 10.573 1.00 83.06 156 GLU A CA 1
ATOM 1258 C C . GLU A 1 156 ? 8.850 12.228 11.326 1.00 83.06 156 GLU A C 1
ATOM 1260 O O . GLU A 1 156 ? 8.443 12.009 12.463 1.00 83.06 156 GLU A O 1
ATOM 1265 N N . ARG A 1 157 ? 8.565 13.372 10.677 1.00 81.81 157 ARG A N 1
ATOM 1266 C CA . ARG A 1 157 ? 7.817 14.524 11.224 1.00 81.81 157 ARG A CA 1
ATOM 1267 C C . ARG A 1 157 ? 6.333 14.289 11.499 1.00 81.81 157 ARG A C 1
ATOM 1269 O O . ARG A 1 157 ? 5.788 15.011 12.330 1.00 81.81 157 ARG A O 1
ATOM 1276 N N . VAL A 1 158 ? 5.699 13.264 10.941 1.00 87.38 158 VAL A N 1
ATOM 1277 C CA . VAL A 1 158 ? 4.313 12.902 11.300 1.00 87.38 158 VAL A CA 1
ATOM 1278 C C . VAL A 1 158 ? 4.317 11.940 12.492 1.00 87.38 158 VAL A C 1
ATOM 1280 O O . VAL A 1 158 ? 5.156 11.039 12.550 1.00 87.38 158 VAL A O 1
ATOM 1283 N N . ASP A 1 159 ? 3.449 12.155 13.478 1.00 92.06 159 ASP A N 1
ATOM 1284 C CA . ASP A 1 159 ? 3.320 11.275 14.648 1.00 92.06 159 ASP A CA 1
ATOM 1285 C C . ASP A 1 159 ? 2.422 10.072 14.345 1.00 92.06 159 ASP A C 1
ATOM 1287 O O . ASP A 1 159 ? 1.531 10.136 13.501 1.00 92.06 159 ASP A O 1
ATOM 1291 N N . TYR A 1 160 ? 2.677 8.954 15.024 1.00 94.38 160 TYR A N 1
ATOM 1292 C CA . TYR A 1 160 ? 1.758 7.820 15.024 1.00 94.38 160 TYR A CA 1
ATOM 1293 C C . TYR A 1 160 ? 0.529 8.116 15.883 1.00 94.38 160 TYR A C 1
ATOM 1295 O O . TYR A 1 160 ? 0.651 8.516 17.041 1.00 94.38 160 TYR A O 1
ATOM 1303 N N . GLU A 1 161 ? -0.642 7.820 15.343 1.00 94.19 161 GLU A N 1
ATOM 1304 C CA . GLU A 1 161 ? -1.940 7.934 15.991 1.00 94.19 161 GLU A CA 1
ATOM 13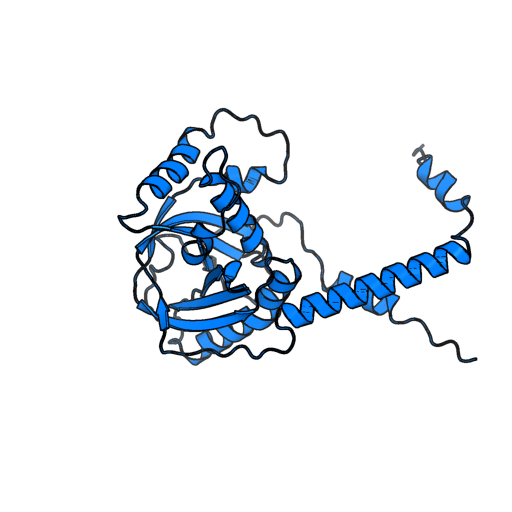05 C C . GLU A 1 161 ? -2.592 6.556 16.130 1.00 94.19 161 GLU A C 1
ATOM 1307 O O . GLU A 1 161 ? -2.246 5.598 15.433 1.00 94.19 161 GLU A O 1
ATOM 1312 N N . ILE A 1 162 ? -3.538 6.449 17.063 1.00 93.94 162 ILE A N 1
ATOM 1313 C CA . ILE A 1 162 ? -4.325 5.237 17.284 1.00 93.94 162 ILE A CA 1
ATOM 1314 C C . ILE A 1 162 ? -5.717 5.481 16.718 1.00 93.94 162 ILE A C 1
ATOM 1316 O O . ILE A 1 162 ? -6.420 6.379 17.172 1.00 93.94 162 ILE A O 1
ATOM 1320 N N . GLY A 1 163 ? -6.120 4.654 15.763 1.00 92.06 163 GLY A N 1
ATOM 1321 C CA . GLY A 1 163 ? -7.490 4.574 15.272 1.00 92.06 163 GLY A CA 1
ATOM 1322 C C . GLY A 1 163 ? -8.042 3.165 15.437 1.00 92.06 163 GLY A C 1
ATOM 1323 O O . GLY A 1 163 ? -7.290 2.226 15.686 1.00 92.06 163 GLY A O 1
ATOM 1324 N N . ASP A 1 164 ? -9.348 3.010 15.256 1.00 90.56 164 ASP A N 1
ATOM 1325 C CA . ASP A 1 164 ? -9.996 1.702 15.198 1.00 90.56 164 ASP A CA 1
ATOM 1326 C C . ASP A 1 164 ? -10.637 1.525 13.822 1.00 90.56 164 ASP A C 1
ATOM 1328 O O . ASP A 1 164 ? -11.494 2.304 13.401 1.00 90.56 164 ASP A O 1
ATOM 1332 N N . LEU A 1 165 ? -10.209 0.489 13.105 1.00 89.75 165 LEU A N 1
ATOM 1333 C CA . LEU A 1 165 ? -10.784 0.114 11.822 1.00 89.75 165 LEU A CA 1
ATOM 1334 C C . LEU A 1 165 ? -11.891 -0.924 12.046 1.00 89.75 165 LEU A C 1
ATOM 1336 O O . LEU A 1 165 ? -11.656 -1.931 12.718 1.00 89.75 165 LEU A O 1
ATOM 1340 N N . PRO A 1 166 ? -13.096 -0.748 11.486 1.00 88.62 166 PRO A N 1
ATOM 1341 C CA . PRO A 1 166 ? -14.177 -1.707 11.670 1.00 88.62 166 PRO A CA 1
ATOM 1342 C C . PRO A 1 166 ? -13.965 -2.959 10.809 1.00 88.62 166 PRO A C 1
ATOM 1344 O O . PRO A 1 166 ? -13.515 -2.885 9.665 1.00 88.62 166 PRO A O 1
ATOM 1347 N N . SER A 1 167 ? -14.333 -4.122 11.350 1.00 91.44 167 SER A N 1
ATOM 1348 C CA . SER A 1 167 ? -14.337 -5.383 10.601 1.00 91.44 167 SER A CA 1
ATOM 1349 C C . SER A 1 167 ? -15.657 -5.534 9.857 1.00 91.44 167 SER A C 1
ATOM 1351 O O . SER A 1 167 ? -16.717 -5.590 10.484 1.00 91.44 167 SER A O 1
ATOM 1353 N N . VAL A 1 168 ? -15.611 -5.563 8.526 1.00 91.38 168 VAL A N 1
ATOM 1354 C CA . VAL A 1 168 ? -16.811 -5.491 7.678 1.00 91.38 168 VAL A CA 1
ATOM 1355 C C . VAL A 1 168 ? -16.668 -6.291 6.396 1.00 91.38 168 VAL A C 1
ATOM 1357 O O . VAL A 1 168 ? -15.566 -6.650 5.982 1.00 91.38 168 VAL A O 1
ATOM 1360 N N . ARG A 1 169 ? -17.796 -6.529 5.724 1.00 93.06 169 ARG A N 1
ATOM 1361 C CA . ARG A 1 169 ? -17.787 -7.068 4.362 1.00 93.06 169 ARG A CA 1
ATOM 1362 C C . ARG A 1 169 ? -17.106 -6.079 3.421 1.00 93.06 169 ARG A C 1
ATOM 1364 O O . ARG A 1 169 ? -17.260 -4.866 3.571 1.00 93.06 169 ARG A O 1
ATOM 1371 N N . SER A 1 170 ? -16.367 -6.598 2.456 1.00 93.94 170 SER A N 1
ATOM 1372 C CA . SER A 1 170 ? -15.651 -5.786 1.482 1.00 93.94 170 SER A CA 1
ATOM 1373 C C . SER A 1 170 ? -15.645 -6.447 0.116 1.00 93.94 170 SER A C 1
ATOM 1375 O O . SER A 1 170 ? -15.641 -7.675 0.008 1.00 93.94 170 SER A O 1
ATOM 1377 N N . ALA A 1 171 ? -15.616 -5.619 -0.926 1.00 95.31 171 ALA A N 1
ATOM 1378 C CA . ALA A 1 171 ? -15.151 -6.092 -2.218 1.00 95.31 171 ALA A CA 1
ATOM 1379 C C . ALA A 1 171 ? -13.622 -6.172 -2.192 1.00 95.31 171 ALA A C 1
ATOM 1381 O O . ALA A 1 171 ? -12.955 -5.301 -1.629 1.00 95.31 171 ALA A O 1
ATOM 1382 N N . VAL A 1 172 ? -13.072 -7.229 -2.774 1.00 96.31 172 VAL A N 1
ATOM 1383 C CA . VAL A 1 172 ? -11.647 -7.550 -2.738 1.00 96.31 172 VAL A CA 1
ATOM 1384 C C . VAL A 1 172 ? -11.125 -7.692 -4.151 1.00 96.31 172 VAL A C 1
ATOM 1386 O O . VAL A 1 172 ? -11.672 -8.452 -4.948 1.00 96.31 172 VAL A O 1
ATOM 1389 N N . ALA A 1 173 ? -10.026 -7.004 -4.434 1.00 96.69 173 ALA A N 1
ATOM 1390 C CA . ALA A 1 173 ? -9.209 -7.246 -5.609 1.00 96.69 173 ALA A CA 1
ATOM 1391 C C . ALA A 1 173 ? -7.812 -7.662 -5.168 1.00 96.69 173 ALA A C 1
ATOM 1393 O O . ALA A 1 173 ? -7.207 -7.021 -4.308 1.00 96.69 173 ALA A O 1
ATOM 1394 N N . SER A 1 174 ? -7.275 -8.708 -5.779 1.00 96.25 174 SER A N 1
ATOM 1395 C CA . SER A 1 174 ? -5.880 -9.097 -5.593 1.00 96.25 174 SER A CA 1
ATOM 1396 C C . SER A 1 174 ? -5.134 -8.862 -6.895 1.00 96.25 174 SER A C 1
ATOM 1398 O O . SER A 1 174 ? -5.610 -9.265 -7.954 1.00 96.25 174 SER A O 1
ATOM 1400 N N . PHE A 1 175 ? -3.974 -8.216 -6.819 1.00 95.75 175 PHE A N 1
ATOM 1401 C CA . PHE A 1 175 ? -3.186 -7.860 -7.993 1.00 95.75 175 PHE A CA 1
ATOM 1402 C C . PHE A 1 175 ? -1.689 -8.127 -7.764 1.00 95.75 175 PHE A C 1
ATOM 1404 O O . PHE A 1 175 ? -1.220 -7.943 -6.633 1.00 95.75 175 PHE A O 1
ATOM 1411 N N . PRO A 1 176 ? -0.933 -8.573 -8.788 1.00 95.56 176 PRO A N 1
ATOM 1412 C CA . PRO A 1 176 ? 0.501 -8.813 -8.655 1.00 95.56 176 PRO A CA 1
ATOM 1413 C C . PRO A 1 176 ? 1.267 -7.581 -8.184 1.00 95.56 176 PRO A C 1
ATOM 1415 O O . PRO A 1 176 ? 0.987 -6.451 -8.585 1.00 95.56 176 PRO A O 1
ATOM 1418 N N . TRP A 1 177 ? 2.271 -7.806 -7.342 1.00 92.25 177 TRP A N 1
ATOM 1419 C CA . TRP A 1 177 ? 3.074 -6.739 -6.766 1.00 92.25 177 TRP A CA 1
ATOM 1420 C C . TRP A 1 177 ? 4.527 -7.157 -6.597 1.00 92.25 177 TRP A C 1
ATOM 1422 O O . TRP A 1 177 ? 4.820 -8.217 -6.053 1.00 92.25 177 TRP A O 1
ATOM 1432 N N . THR A 1 178 ? 5.431 -6.282 -7.035 1.00 87.75 178 THR A N 1
ATOM 1433 C CA . THR A 1 178 ? 6.878 -6.535 -7.081 1.00 87.75 178 THR A CA 1
ATOM 1434 C C . THR A 1 178 ? 7.679 -5.635 -6.141 1.00 87.75 178 THR A C 1
ATOM 1436 O O . THR A 1 178 ? 8.903 -5.608 -6.231 1.00 87.75 178 THR A O 1
ATOM 1439 N N . ASP A 1 179 ? 7.014 -4.850 -5.281 1.00 84.81 179 ASP A N 1
ATOM 1440 C CA . ASP A 1 179 ? 7.648 -3.828 -4.422 1.00 84.81 179 ASP A CA 1
ATOM 1441 C C . ASP A 1 179 ? 8.515 -2.818 -5.209 1.00 84.81 179 ASP A C 1
ATOM 1443 O O . ASP A 1 179 ? 9.422 -2.167 -4.694 1.00 84.81 179 ASP A O 1
ATOM 1447 N N . GLY A 1 180 ? 8.252 -2.685 -6.510 1.00 85.75 180 GLY A N 1
ATOM 1448 C CA . GLY A 1 180 ? 8.960 -1.786 -7.413 1.00 85.75 180 GLY A CA 1
ATOM 1449 C C . GLY A 1 180 ? 8.087 -0.618 -7.856 1.00 85.75 180 GLY A C 1
ATOM 1450 O O . GLY A 1 180 ? 6.857 -0.697 -7.827 1.00 85.75 180 GLY A O 1
ATOM 1451 N N . PHE A 1 181 ? 8.718 0.442 -8.364 1.00 84.44 181 PHE A N 1
ATOM 1452 C CA . PHE A 1 181 ? 8.003 1.615 -8.884 1.00 84.44 181 PHE A CA 1
ATOM 1453 C C . PHE A 1 181 ? 6.968 1.241 -9.963 1.00 84.44 181 PHE A C 1
ATOM 1455 O O . PHE A 1 181 ? 5.888 1.819 -10.009 1.00 84.44 181 PHE A O 1
ATOM 1462 N N . VAL A 1 182 ? 7.259 0.223 -10.784 1.00 89.00 182 VAL A N 1
ATOM 1463 C CA . VAL A 1 182 ? 6.355 -0.284 -11.829 1.00 89.00 182 VAL A CA 1
ATOM 1464 C C . VAL A 1 182 ? 5.033 -0.784 -11.245 1.00 89.00 182 VAL A C 1
ATOM 1466 O O . VAL A 1 182 ? 3.972 -0.501 -11.795 1.00 89.00 182 VAL A O 1
ATOM 1469 N N . SER A 1 183 ? 5.080 -1.483 -10.108 1.00 87.44 183 SER A N 1
ATOM 1470 C CA . SER A 1 183 ? 3.867 -1.925 -9.416 1.00 87.44 183 SER A CA 1
ATOM 1471 C C . SER A 1 183 ? 3.082 -0.749 -8.828 1.00 87.44 183 SER A C 1
ATOM 1473 O O . SER A 1 183 ? 1.859 -0.745 -8.898 1.00 87.44 183 SER A O 1
ATOM 1475 N N . GLY A 1 184 ? 3.769 0.299 -8.354 1.00 84.75 184 GLY A N 1
ATOM 1476 C CA . GLY A 1 184 ? 3.135 1.558 -7.946 1.00 84.75 184 GLY A CA 1
ATOM 1477 C C . GLY A 1 184 ? 2.395 2.239 -9.102 1.00 84.75 184 GLY A C 1
ATOM 1478 O O . GLY A 1 184 ? 1.237 2.620 -8.949 1.00 84.75 184 GLY A O 1
ATOM 1479 N N . ILE A 1 185 ? 3.025 2.303 -10.282 1.00 85.44 185 ILE A N 1
ATOM 1480 C CA . ILE A 1 185 ? 2.412 2.821 -11.516 1.00 85.44 185 ILE A CA 1
ATOM 1481 C C . ILE A 1 185 ? 1.176 1.996 -11.889 1.00 85.44 185 ILE A C 1
ATOM 1483 O O . ILE A 1 185 ? 0.113 2.566 -12.116 1.00 85.44 185 ILE A O 1
ATOM 1487 N N . LEU A 1 186 ? 1.278 0.664 -11.949 1.00 88.62 186 LEU A N 1
ATOM 1488 C CA . LEU A 1 186 ? 0.139 -0.182 -12.325 1.00 88.62 186 LEU A CA 1
ATOM 1489 C C . LEU A 1 186 ? -0.997 -0.117 -11.303 1.00 88.62 186 LEU A C 1
ATOM 1491 O O . LEU A 1 186 ? -2.159 -0.053 -11.700 1.00 88.62 186 LEU A O 1
ATOM 1495 N N . ASN A 1 187 ? -0.691 -0.055 -10.008 1.00 86.94 187 ASN A N 1
ATOM 1496 C CA . ASN A 1 187 ? -1.714 0.154 -8.992 1.00 86.94 187 ASN A CA 1
ATOM 1497 C C . ASN A 1 187 ? -2.469 1.462 -9.258 1.00 86.94 187 ASN A C 1
ATOM 1499 O O . ASN A 1 187 ? -3.696 1.437 -9.349 1.00 86.94 187 ASN A O 1
ATOM 1503 N N . ASN A 1 188 ? -1.752 2.571 -9.475 1.00 83.94 188 ASN A N 1
ATOM 1504 C CA . ASN A 1 188 ? -2.348 3.891 -9.704 1.00 83.94 188 ASN A CA 1
ATOM 1505 C C . ASN A 1 188 ? -3.143 3.981 -11.021 1.00 83.94 188 ASN A C 1
ATOM 1507 O O . ASN A 1 188 ? -4.251 4.504 -11.043 1.00 83.94 188 ASN A O 1
ATOM 1511 N N . TYR A 1 189 ? -2.633 3.404 -12.112 1.00 85.19 189 TYR A N 1
ATOM 1512 C CA . TYR A 1 189 ? -3.229 3.561 -13.446 1.00 85.19 189 TYR A CA 1
ATOM 1513 C C . TYR A 1 189 ? -4.181 2.454 -13.885 1.00 85.19 189 TYR A C 1
ATOM 1515 O O . TYR A 1 189 ? -4.909 2.629 -14.862 1.00 85.19 189 TYR A O 1
ATOM 1523 N N . LYS A 1 190 ? -4.186 1.313 -13.197 1.00 89.31 190 LYS A N 1
ATOM 1524 C CA . LYS A 1 190 ? -4.990 0.151 -13.587 1.00 89.31 190 LYS A CA 1
ATOM 1525 C C . LYS A 1 190 ? -5.891 -0.327 -12.461 1.00 89.31 190 LYS A C 1
ATOM 1527 O O . LYS A 1 190 ? -7.093 -0.470 -12.672 1.00 89.31 190 LYS A O 1
ATOM 1532 N N . VAL A 1 191 ? -5.337 -0.537 -11.269 1.00 90.50 191 VAL A N 1
ATOM 1533 C CA . VAL A 1 191 ? -6.087 -1.120 -10.148 1.00 90.50 191 VAL A CA 1
ATOM 1534 C C . VAL A 1 191 ? -7.049 -0.107 -9.531 1.00 90.50 191 VAL A C 1
ATOM 1536 O O . VAL A 1 191 ? -8.254 -0.351 -9.504 1.00 90.50 191 VAL A O 1
ATOM 1539 N N . PHE A 1 192 ? -6.561 1.054 -9.092 1.00 88.00 192 PHE A N 1
ATOM 1540 C CA . PHE A 1 192 ? -7.407 2.072 -8.462 1.00 88.00 192 PHE A CA 1
ATOM 1541 C C . PHE A 1 192 ? -8.543 2.586 -9.367 1.00 88.00 192 PHE A C 1
ATOM 1543 O O . PHE A 1 192 ? -9.670 2.692 -8.878 1.00 88.00 192 PHE A O 1
ATOM 1550 N N . PRO A 1 193 ? -8.339 2.816 -10.681 1.00 87.81 193 PRO A N 1
ATOM 1551 C CA . PRO A 1 193 ? -9.431 3.159 -11.587 1.00 87.81 193 PRO A CA 1
ATOM 1552 C C . PRO A 1 193 ? -10.511 2.074 -11.680 1.00 87.81 193 PRO A C 1
ATOM 1554 O O . PRO A 1 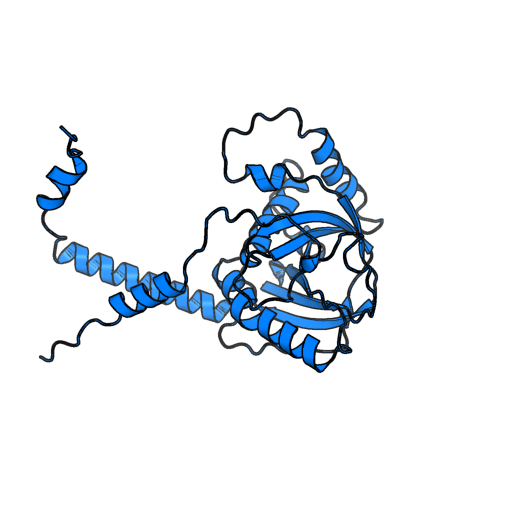193 ? -11.698 2.402 -11.718 1.00 87.81 193 PRO A O 1
ATOM 1557 N N . ALA A 1 194 ? -10.126 0.792 -11.677 1.00 91.06 194 ALA A N 1
ATOM 1558 C CA . ALA A 1 194 ? -11.078 -0.317 -11.674 1.00 91.06 194 ALA A CA 1
ATOM 1559 C C . ALA A 1 194 ? -11.875 -0.371 -10.359 1.00 91.06 194 ALA A C 1
ATOM 1561 O O . ALA A 1 194 ? -13.101 -0.471 -10.392 1.00 91.06 194 ALA A O 1
ATOM 1562 N N . LEU A 1 195 ? -11.199 -0.213 -9.215 1.00 90.31 195 LEU A N 1
ATOM 1563 C CA . LEU A 1 195 ? -11.833 -0.155 -7.892 1.00 90.31 195 LEU A CA 1
ATOM 1564 C C . LEU A 1 195 ? -12.809 1.021 -7.776 1.00 90.31 195 LEU A C 1
ATOM 1566 O O . LEU A 1 195 ? -13.912 0.867 -7.265 1.00 90.31 195 LEU A O 1
ATOM 1570 N N . HIS A 1 196 ? -12.435 2.188 -8.295 1.00 86.94 196 HIS A N 1
ATOM 1571 C CA . HIS A 1 196 ? -13.287 3.374 -8.320 1.00 86.94 196 HIS A CA 1
ATOM 1572 C C . HIS A 1 196 ? -14.531 3.197 -9.176 1.00 86.94 196 HIS A C 1
ATOM 1574 O O . HIS A 1 196 ? -15.627 3.578 -8.766 1.00 86.94 196 HIS A O 1
ATOM 1580 N N . LYS A 1 197 ? -14.362 2.628 -10.375 1.00 88.75 197 LYS A N 1
ATOM 1581 C CA . LYS A 1 197 ? -15.480 2.318 -11.261 1.00 88.75 197 LYS A CA 1
ATOM 1582 C C . LYS A 1 197 ? -16.447 1.362 -10.567 1.00 88.75 197 LYS A C 1
ATOM 1584 O O . LYS A 1 197 ? -17.635 1.651 -10.497 1.00 88.75 197 LYS A O 1
ATOM 1589 N N . TYR A 1 198 ? -15.917 0.292 -9.982 1.00 90.62 198 TYR A N 1
ATOM 1590 C CA . TYR A 1 198 ? -16.703 -0.662 -9.214 1.00 90.62 198 TYR A CA 1
ATOM 1591 C C . TYR A 1 198 ? -17.436 0.012 -8.042 1.00 90.62 198 TYR A C 1
ATOM 1593 O O . TYR A 1 198 ? -18.638 -0.188 -7.877 1.00 90.62 198 TYR A O 1
ATOM 1601 N N . ALA A 1 199 ? -16.751 0.854 -7.262 1.00 87.94 199 ALA A N 1
ATOM 1602 C CA . ALA A 1 199 ? -17.343 1.568 -6.132 1.00 87.94 199 ALA A CA 1
ATOM 1603 C C . ALA A 1 199 ? -18.499 2.481 -6.572 1.00 87.94 199 ALA A C 1
ATOM 1605 O O . ALA A 1 199 ? -19.545 2.482 -5.934 1.00 87.94 199 ALA A O 1
ATOM 1606 N N . LYS A 1 200 ? -18.351 3.204 -7.689 1.00 86.00 200 LYS A N 1
ATOM 1607 C CA . LYS A 1 200 ? -19.417 4.047 -8.258 1.00 86.00 200 LYS A CA 1
ATOM 1608 C C . LYS A 1 200 ? -20.643 3.264 -8.721 1.00 86.00 200 LYS A C 1
ATOM 1610 O O . LYS A 1 200 ? -21.743 3.801 -8.682 1.00 86.00 200 LYS A O 1
ATOM 1615 N N . GLU A 1 201 ? -20.451 2.040 -9.201 1.00 90.25 201 GLU A N 1
ATOM 1616 C CA . GLU A 1 201 ? -21.531 1.195 -9.722 1.00 90.25 201 GLU A CA 1
ATOM 1617 C C . GLU A 1 201 ? -22.269 0.431 -8.611 1.00 90.25 201 GLU A C 1
ATOM 1619 O O . GLU A 1 201 ? -23.459 0.156 -8.755 1.00 90.25 201 GLU A O 1
ATOM 1624 N N . ASN A 1 202 ? -21.585 0.100 -7.509 1.00 90.75 202 ASN A N 1
ATOM 1625 C CA . ASN A 1 202 ? -22.104 -0.815 -6.486 1.00 90.75 202 ASN A CA 1
ATOM 1626 C C . ASN A 1 202 ? -22.397 -0.157 -5.129 1.00 90.75 202 ASN A C 1
ATOM 1628 O O . ASN A 1 202 ? -23.177 -0.705 -4.348 1.00 90.75 202 ASN A O 1
ATOM 1632 N N . LEU A 1 203 ? -21.804 1.002 -4.820 1.00 84.94 203 LEU A N 1
ATOM 1633 C CA . LEU A 1 203 ? -22.111 1.734 -3.590 1.00 84.94 203 LEU A CA 1
ATOM 1634 C C . LEU A 1 203 ? -23.272 2.717 -3.812 1.00 84.94 203 LEU A C 1
ATOM 1636 O O . LEU A 1 203 ? -23.402 3.279 -4.900 1.00 84.94 203 LEU A O 1
ATOM 1640 N N . PRO A 1 204 ? -24.112 2.971 -2.788 1.00 83.31 204 PRO A N 1
ATOM 1641 C CA . PRO A 1 204 ? -25.183 3.958 -2.888 1.00 83.31 204 PRO A CA 1
ATOM 1642 C C . PRO A 1 204 ? -24.652 5.344 -3.265 1.00 83.31 204 PRO A C 1
ATOM 1644 O O . PRO A 1 204 ? -23.596 5.760 -2.783 1.00 83.31 204 PRO A O 1
ATOM 1647 N N . GLU A 1 205 ? -25.416 6.086 -4.064 1.00 76.50 205 GLU A N 1
ATOM 1648 C CA . GLU A 1 205 ? -25.062 7.444 -4.476 1.00 76.50 205 GLU A CA 1
ATOM 1649 C C . GLU A 1 205 ? -24.793 8.351 -3.260 1.00 76.50 205 GLU A C 1
ATOM 1651 O O . GLU A 1 205 ? -25.538 8.351 -2.280 1.00 76.50 205 GLU A O 1
ATOM 1656 N N . GLY A 1 206 ? -23.683 9.093 -3.300 1.00 70.56 206 GLY A N 1
ATOM 1657 C CA . GLY A 1 206 ? -23.226 9.933 -2.187 1.00 70.56 206 GLY A CA 1
ATOM 1658 C C . GLY A 1 206 ? -22.477 9.189 -1.073 1.00 70.56 206 GLY A C 1
ATOM 1659 O O . GLY A 1 206 ? -21.999 9.835 -0.138 1.00 70.56 206 GLY A O 1
ATOM 1660 N N . SER A 1 207 ? -22.325 7.862 -1.162 1.00 75.06 207 SER A N 1
ATOM 1661 C CA . SER A 1 207 ? -21.452 7.119 -0.248 1.00 75.06 207 SER A CA 1
ATOM 1662 C C . SER A 1 207 ? -20.000 7.506 -0.488 1.00 75.06 207 SER A C 1
ATOM 1664 O O . SER A 1 207 ? -19.516 7.506 -1.622 1.00 75.06 207 SER A O 1
ATOM 1666 N N . LYS A 1 208 ? -19.284 7.804 0.596 1.00 74.31 208 LYS A N 1
ATOM 1667 C CA . LYS A 1 208 ? -17.830 7.916 0.543 1.00 74.31 208 LYS A CA 1
ATOM 1668 C C . LYS A 1 208 ? -17.265 6.519 0.374 1.00 74.31 208 LYS A C 1
ATOM 1670 O O . LYS A 1 208 ? -17.702 5.591 1.052 1.00 74.31 208 LYS A O 1
ATOM 1675 N N . PHE A 1 209 ? -16.311 6.377 -0.529 1.00 80.81 209 PHE A N 1
ATOM 1676 C CA . PHE A 1 209 ? -15.644 5.110 -0.746 1.00 80.81 209 PHE A CA 1
ATOM 1677 C C . PHE A 1 209 ? -14.178 5.263 -0.366 1.00 80.81 209 PHE A C 1
ATOM 1679 O O . PHE A 1 209 ? -13.553 6.288 -0.630 1.00 80.81 209 PHE A O 1
ATOM 1686 N N . VAL A 1 210 ? -13.657 4.235 0.285 1.00 87.31 210 VAL A N 1
ATOM 1687 C CA . VAL A 1 210 ? -12.275 4.166 0.738 1.00 87.31 210 VAL A CA 1
ATOM 1688 C C . VAL A 1 210 ? -11.704 2.865 0.2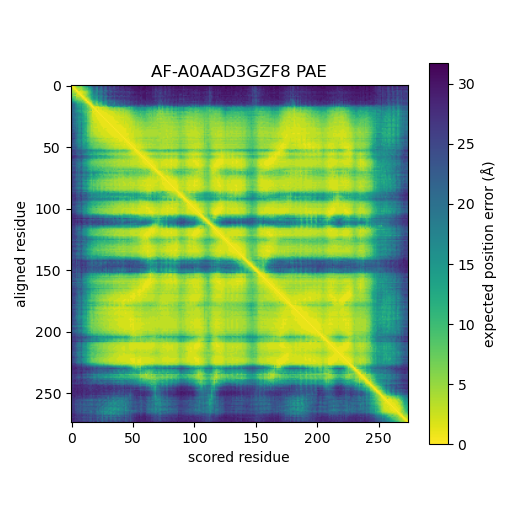20 1.00 87.31 210 VAL A C 1
ATOM 1690 O O . VAL A 1 210 ? -12.399 1.848 0.182 1.00 87.31 210 VAL A O 1
ATOM 1693 N N . VAL A 1 211 ? -10.443 2.894 -0.191 1.00 90.50 211 VAL A N 1
ATOM 1694 C CA . VAL A 1 211 ? -9.711 1.674 -0.526 1.00 90.50 211 VAL A CA 1
ATOM 1695 C C . VAL A 1 211 ? -8.683 1.437 0.555 1.00 90.50 211 VAL A C 1
ATOM 1697 O O . VAL A 1 211 ? -7.915 2.329 0.888 1.00 90.50 211 VAL A O 1
ATOM 1700 N N . SER A 1 212 ? -8.641 0.230 1.095 1.00 93.00 212 SER A N 1
ATOM 1701 C CA . SER A 1 212 ? -7.562 -0.199 1.975 1.00 93.00 212 SER A CA 1
ATOM 1702 C C . SER A 1 212 ? -6.692 -1.210 1.248 1.00 93.00 212 SER A C 1
ATOM 1704 O O . SER A 1 212 ? -7.207 -2.135 0.633 1.00 93.00 212 SER A O 1
ATOM 1706 N N . THR A 1 213 ? -5.379 -1.027 1.258 1.00 94.38 213 THR A N 1
ATOM 1707 C CA . THR A 1 213 ? -4.428 -1.883 0.541 1.00 94.38 213 THR A CA 1
ATOM 1708 C C . THR A 1 213 ? -3.406 -2.456 1.500 1.00 94.38 213 THR A C 1
ATOM 1710 O O . THR A 1 213 ? -2.803 -1.716 2.269 1.00 94.38 213 THR A O 1
ATOM 1713 N N . THR A 1 214 ? -3.163 -3.755 1.387 1.00 94.88 214 THR A N 1
ATOM 1714 C CA . THR A 1 214 ? -2.052 -4.465 2.031 1.00 94.88 214 THR A CA 1
ATOM 1715 C C . THR A 1 214 ? -1.261 -5.213 0.966 1.00 94.88 214 THR A C 1
ATOM 1717 O O . THR A 1 214 ? -1.839 -5.664 -0.025 1.00 94.88 214 THR A O 1
ATOM 1720 N N . CYS A 1 215 ? 0.053 -5.340 1.127 1.00 93.75 215 CYS A N 1
ATOM 1721 C CA . CYS A 1 215 ? 0.915 -5.975 0.134 1.00 93.75 215 CYS A CA 1
ATOM 1722 C C . CYS A 1 215 ? 1.894 -6.935 0.802 1.00 93.75 215 CYS A C 1
ATOM 1724 O O . CYS A 1 215 ? 2.598 -6.567 1.737 1.00 93.75 215 CYS A O 1
ATOM 1726 N N . SER A 1 216 ? 1.962 -8.162 0.285 1.00 92.94 216 SER A N 1
ATOM 1727 C CA . SER A 1 216 ? 2.818 -9.225 0.809 1.00 92.94 216 SER A CA 1
ATOM 1728 C C . SER A 1 216 ? 3.976 -9.506 -0.138 1.00 92.94 216 SER A C 1
ATOM 1730 O O . SER A 1 216 ? 3.752 -9.953 -1.267 1.00 92.94 216 SER A O 1
ATOM 1732 N N . ARG A 1 217 ? 5.224 -9.308 0.321 1.00 90.25 217 ARG A N 1
ATOM 1733 C CA . ARG A 1 217 ? 6.420 -9.625 -0.486 1.00 90.25 217 ARG A CA 1
ATOM 1734 C C . ARG A 1 217 ? 6.551 -11.122 -0.687 1.00 90.25 217 ARG A C 1
ATOM 1736 O O . ARG A 1 217 ? 6.875 -11.568 -1.781 1.00 90.25 217 ARG A O 1
ATOM 1743 N N . LYS A 1 218 ? 6.210 -11.911 0.330 1.00 91.06 218 LYS A N 1
ATOM 1744 C CA . LYS A 1 218 ? 6.218 -13.374 0.248 1.00 91.06 218 LYS A CA 1
ATOM 1745 C C . LYS A 1 218 ? 5.256 -13.907 -0.814 1.00 91.06 218 LYS A C 1
ATOM 1747 O O . LYS A 1 218 ? 5.594 -14.844 -1.530 1.00 91.06 218 LYS A O 1
ATOM 1752 N N . LYS A 1 219 ? 4.060 -13.318 -0.914 1.00 93.88 219 LYS A N 1
ATOM 1753 C CA . LYS A 1 219 ? 3.048 -13.716 -1.906 1.00 93.88 219 LYS A CA 1
ATOM 1754 C C . LYS A 1 219 ? 3.217 -13.006 -3.251 1.00 93.88 219 LYS A C 1
ATOM 1756 O O . LYS A 1 219 ? 2.588 -13.443 -4.203 1.00 93.88 219 LYS A O 1
ATOM 1761 N N . GLN A 1 220 ? 4.034 -11.949 -3.326 1.00 93.38 220 GLN A N 1
ATOM 1762 C CA . GLN A 1 220 ? 4.166 -11.063 -4.495 1.00 93.38 220 GLN A CA 1
ATOM 1763 C C . GLN A 1 220 ? 2.806 -10.512 -4.961 1.00 93.38 220 GLN A C 1
ATOM 1765 O O . GLN A 1 220 ? 2.500 -10.460 -6.151 1.00 93.38 220 GLN A O 1
ATOM 1770 N N . MET A 1 221 ? 1.954 -10.144 -4.000 1.00 95.00 221 MET A N 1
ATOM 1771 C CA . MET A 1 221 ? 0.570 -9.737 -4.250 1.00 95.00 221 MET A CA 1
ATOM 1772 C C . MET A 1 221 ? 0.170 -8.587 -3.329 1.00 95.00 221 MET A C 1
ATOM 1774 O O . MET A 1 221 ? 0.422 -8.640 -2.122 1.00 95.00 221 MET A O 1
ATOM 1778 N N . CYS A 1 222 ? -0.520 -7.593 -3.885 1.00 95.06 222 CYS A N 1
ATOM 1779 C CA . CYS A 1 222 ? -1.320 -6.645 -3.120 1.00 95.06 222 CYS A CA 1
ATOM 1780 C C . CYS A 1 222 ? -2.775 -7.107 -3.081 1.00 95.06 222 CYS A C 1
ATOM 1782 O O . CYS A 1 222 ? -3.309 -7.645 -4.051 1.00 95.06 222 CYS A O 1
ATOM 1784 N N . THR A 1 223 ? -3.419 -6.898 -1.940 1.00 96.19 223 THR A N 1
ATOM 1785 C CA . THR A 1 223 ? -4.856 -7.078 -1.760 1.00 96.19 223 THR A CA 1
ATOM 1786 C C . THR A 1 223 ? -5.469 -5.731 -1.428 1.00 96.19 223 THR A C 1
ATOM 1788 O O . THR A 1 223 ? -5.057 -5.064 -0.479 1.00 96.19 223 THR A O 1
ATOM 1791 N N . HIS A 1 224 ? -6.451 -5.344 -2.228 1.00 95.44 224 HIS A N 1
ATOM 1792 C CA . HIS A 1 224 ? -7.189 -4.102 -2.123 1.00 95.44 224 HIS A CA 1
ATOM 1793 C C . HIS A 1 224 ? -8.606 -4.418 -1.664 1.00 95.44 224 HIS A C 1
ATOM 1795 O O . HIS A 1 224 ? -9.284 -5.259 -2.251 1.00 95.44 224 HIS A O 1
ATOM 1801 N N . TYR A 1 225 ? -9.046 -3.731 -0.625 1.00 94.81 225 TYR A N 1
ATOM 1802 C CA . TYR A 1 225 ? -10.356 -3.862 -0.019 1.00 94.81 225 TYR A CA 1
ATOM 1803 C C . TYR A 1 225 ? -11.144 -2.584 -0.271 1.00 94.81 225 TYR A C 1
ATOM 1805 O O . TYR A 1 225 ? -10.631 -1.492 -0.032 1.00 94.81 225 TYR A O 1
ATOM 1813 N N . ILE A 1 226 ? -12.398 -2.725 -0.687 1.00 92.94 226 ILE A N 1
ATOM 1814 C CA . ILE A 1 226 ? -13.411 -1.668 -0.667 1.00 92.94 226 ILE A CA 1
ATOM 1815 C C . ILE A 1 226 ? -14.389 -2.036 0.453 1.00 92.94 226 ILE A C 1
ATOM 1817 O O . ILE A 1 226 ? -15.257 -2.891 0.248 1.00 92.94 226 ILE A O 1
ATOM 1821 N N . PRO A 1 227 ? -14.230 -1.476 1.664 1.00 89.88 227 PRO A N 1
ATOM 1822 C CA . PRO A 1 227 ? -15.125 -1.745 2.781 1.00 89.88 227 PRO A CA 1
ATOM 1823 C C . PRO A 1 227 ? -16.548 -1.278 2.449 1.00 89.88 227 PRO A C 1
ATOM 1825 O O . PRO A 1 227 ? -16.769 -0.122 2.095 1.00 89.88 227 PRO A O 1
ATOM 1828 N N . MET A 1 228 ? -17.526 -2.172 2.583 1.00 85.38 228 MET A N 1
ATOM 1829 C CA . MET A 1 228 ? -18.932 -1.913 2.252 1.00 85.38 228 MET A CA 1
ATOM 1830 C C . MET A 1 228 ? -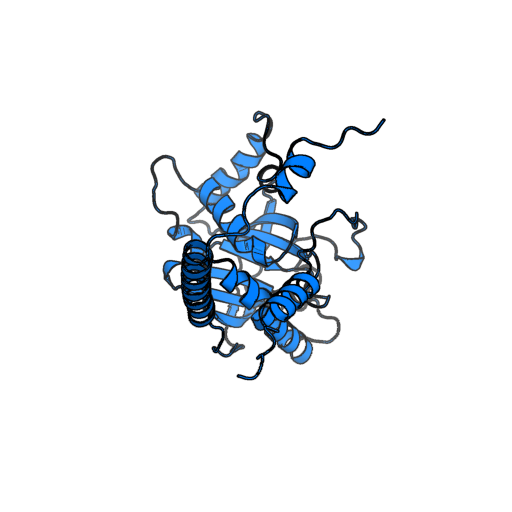19.658 -1.268 3.439 1.00 85.38 228 MET A C 1
ATOM 1832 O O . MET A 1 228 ? -20.594 -1.838 4.000 1.00 85.38 228 MET A O 1
ATOM 1836 N N . ILE A 1 229 ? -19.191 -0.095 3.870 1.00 77.50 229 ILE A N 1
ATOM 1837 C CA . ILE A 1 229 ? -19.751 0.633 5.015 1.00 77.50 229 ILE A CA 1
ATOM 1838 C C . ILE A 1 229 ? -20.424 1.914 4.541 1.00 77.50 229 ILE A C 1
ATOM 1840 O O . ILE A 1 229 ? -19.802 2.766 3.920 1.00 77.50 229 ILE A O 1
ATOM 1844 N N . GLN A 1 230 ? -21.687 2.090 4.919 1.00 64.12 230 GLN A N 1
ATOM 1845 C CA . GLN A 1 230 ? -22.435 3.333 4.723 1.00 64.12 230 GLN A CA 1
ATOM 1846 C C . GLN A 1 230 ? -22.250 4.276 5.923 1.00 64.12 230 GLN A C 1
ATOM 1848 O O . GLN A 1 230 ? -23.217 4.624 6.598 1.00 64.12 230 GLN A O 1
ATOM 1853 N N . GLN A 1 231 ? -21.014 4.651 6.260 1.00 59.38 231 GLN A N 1
ATOM 1854 C CA . GLN A 1 231 ? -20.762 5.552 7.391 1.00 59.38 231 GLN A CA 1
ATOM 1855 C C . GLN A 1 231 ? -19.938 6.760 6.970 1.00 59.38 231 GLN A C 1
ATOM 1857 O O . GLN A 1 231 ? -18.967 6.650 6.226 1.00 59.38 231 GLN A O 1
ATOM 1862 N N . LYS A 1 232 ? -20.322 7.923 7.504 1.00 58.91 232 LYS A N 1
ATOM 1863 C CA . LYS A 1 232 ? -19.551 9.166 7.385 1.00 58.91 232 LYS A CA 1
ATOM 1864 C C . LYS A 1 232 ? -18.197 9.080 8.106 1.00 58.91 232 LYS A C 1
ATOM 1866 O O . LYS A 1 232 ? -17.283 9.803 7.723 1.00 58.91 232 LYS A O 1
ATOM 1871 N N . ASP A 1 233 ? -18.074 8.175 9.079 1.00 60.03 233 ASP A N 1
ATOM 1872 C CA . ASP A 1 233 ? -16.997 8.159 10.078 1.00 60.03 233 ASP A CA 1
ATOM 1873 C C . ASP A 1 233 ? -15.826 7.219 9.742 1.00 60.03 233 ASP A C 1
ATOM 1875 O O . ASP A 1 233 ? -14.899 7.081 10.536 1.00 60.03 233 ASP A O 1
ATOM 1879 N N . PHE A 1 234 ? -15.803 6.598 8.554 1.00 66.38 234 PHE A N 1
ATOM 1880 C CA . PHE A 1 234 ? -14.696 5.712 8.150 1.00 66.38 234 PHE A CA 1
ATOM 1881 C C . PHE A 1 234 ? -13.342 6.442 8.015 1.00 66.38 234 PHE A C 1
ATOM 1883 O O . PHE A 1 234 ? -12.296 5.816 7.880 1.00 66.38 234 PHE A O 1
ATOM 1890 N N . LEU A 1 235 ? -13.352 7.774 8.090 1.00 69.12 235 LEU A N 1
ATOM 1891 C CA . LEU A 1 235 ? -12.178 8.642 8.035 1.00 69.12 235 LEU A CA 1
ATOM 1892 C C . LEU A 1 235 ? -11.385 8.692 9.354 1.00 69.12 235 LEU A C 1
ATOM 1894 O O . LEU A 1 235 ? -10.605 9.619 9.536 1.00 69.12 235 LEU A O 1
ATOM 1898 N N . LEU A 1 236 ? -11.601 7.756 10.289 1.00 77.62 236 LEU A N 1
ATOM 1899 C CA . LEU A 1 236 ? -10.932 7.727 11.603 1.00 77.62 236 LEU A CA 1
ATOM 1900 C C . LEU A 1 236 ? -11.066 9.057 12.375 1.00 77.62 236 LEU A C 1
ATOM 1902 O O . LEU A 1 236 ? -10.177 9.457 13.114 1.00 77.62 236 LEU A O 1
ATOM 1906 N N . GLY A 1 237 ? -12.185 9.765 12.186 1.00 71.81 237 GLY A N 1
ATOM 1907 C CA . GLY A 1 237 ? -12.439 11.075 12.799 1.00 71.81 237 GLY A CA 1
ATOM 1908 C C . GLY A 1 237 ? -11.872 12.284 12.041 1.00 71.81 237 GLY A C 1
ATOM 1909 O O . GLY A 1 237 ? -12.120 13.417 12.455 1.00 71.81 237 GLY A O 1
ATOM 1910 N N . HIS A 1 238 ? -11.172 12.089 10.919 1.00 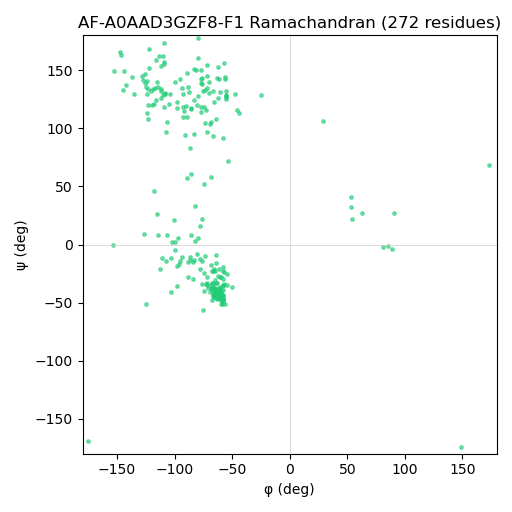74.94 238 HIS A N 1
ATOM 1911 C CA . HIS A 1 238 ? -10.666 13.186 10.092 1.00 74.94 238 HIS A CA 1
ATOM 1912 C C . HIS A 1 238 ? -11.738 13.762 9.159 1.00 74.94 238 HIS A C 1
ATOM 1914 O O . HIS A 1 238 ? -12.656 13.074 8.704 1.00 74.94 238 HIS A O 1
ATOM 1920 N N . LYS A 1 239 ? -11.605 15.058 8.855 1.00 70.06 239 LYS A N 1
ATOM 1921 C CA . LYS A 1 239 ? -12.499 15.764 7.930 1.00 70.06 239 LYS A CA 1
ATOM 1922 C C . LYS A 1 239 ? -12.272 15.345 6.479 1.00 70.06 239 LYS A C 1
ATOM 1924 O O . LYS A 1 239 ? -11.177 14.940 6.074 1.00 70.06 239 LYS A O 1
ATOM 1929 N N . ASP A 1 240 ? -13.323 15.508 5.682 1.00 64.19 240 ASP A N 1
ATOM 1930 C CA . ASP A 1 240 ? -13.258 15.304 4.237 1.00 64.19 240 ASP A CA 1
ATOM 1931 C C . ASP A 1 240 ? -12.282 16.285 3.570 1.00 64.19 240 ASP A C 1
ATOM 1933 O O . ASP A 1 240 ? -12.072 17.400 4.043 1.00 64.19 240 ASP A O 1
ATOM 1937 N N . SER A 1 241 ? -11.726 15.866 2.440 1.00 60.47 241 SER A N 1
ATOM 1938 C CA . SER A 1 241 ? -10.850 16.655 1.573 1.00 60.47 241 SER A CA 1
ATOM 1939 C C . SER A 1 241 ? -11.507 17.941 1.092 1.00 60.47 241 SER A C 1
ATOM 1941 O O . SER A 1 241 ? -10.835 18.958 0.975 1.00 60.47 241 SER A O 1
ATOM 1943 N N . LEU A 1 242 ? -12.824 17.922 0.865 1.00 58.06 242 LEU A N 1
ATOM 1944 C CA . LEU A 1 242 ? -13.586 19.110 0.466 1.00 58.06 242 LEU A CA 1
ATOM 1945 C C . LEU A 1 242 ? -13.641 20.192 1.559 1.00 58.06 242 LEU A C 1
ATOM 1947 O O . LEU A 1 242 ? -13.895 21.350 1.245 1.00 58.06 242 LEU A O 1
ATOM 1951 N N . GLU A 1 243 ? -13.415 19.827 2.823 1.00 53.31 243 GLU A N 1
ATOM 1952 C CA . GLU A 1 243 ? -13.419 20.740 3.975 1.00 53.31 243 GLU A CA 1
ATOM 1953 C C . GLU A 1 243 ? -11.999 21.107 4.444 1.00 53.31 243 GLU A C 1
ATOM 1955 O O . GLU A 1 243 ? -11.842 21.805 5.448 1.00 53.31 243 GLU A O 1
ATOM 1960 N N . TYR A 1 244 ? -10.963 20.617 3.756 1.00 49.59 244 TYR A N 1
ATOM 1961 C CA . TYR A 1 244 ? -9.565 20.834 4.114 1.00 49.59 244 TYR A CA 1
ATOM 1962 C C . TYR A 1 244 ? -8.965 21.987 3.295 1.00 49.59 244 TYR A C 1
ATOM 1964 O O . TYR A 1 244 ? -8.867 21.907 2.074 1.00 49.59 244 TYR A O 1
ATOM 1972 N N . GLU A 1 245 ? -8.544 23.061 3.968 1.00 44.41 245 GLU A N 1
ATOM 1973 C CA . GLU A 1 245 ? -8.010 24.289 3.345 1.00 44.41 245 GLU A CA 1
ATOM 1974 C C . GLU A 1 245 ? -6.515 24.198 2.951 1.00 44.41 245 GLU A C 1
ATOM 1976 O O . GLU A 1 245 ? -5.942 25.169 2.467 1.00 44.41 245 GLU A O 1
ATOM 1981 N N . GLY A 1 246 ? -5.863 23.044 3.128 1.00 43.28 246 GLY A N 1
ATOM 1982 C CA . GLY A 1 246 ? -4.404 22.880 3.012 1.00 43.28 246 GLY A CA 1
ATOM 1983 C C . GLY A 1 246 ? -3.828 22.709 1.599 1.00 43.28 246 GLY A C 1
ATOM 1984 O O . GLY A 1 246 ? -2.856 21.981 1.432 1.00 43.28 246 GLY A O 1
ATOM 1985 N N . TYR A 1 247 ? -4.397 23.328 0.562 1.00 42.09 247 TYR A N 1
ATOM 1986 C CA . TYR A 1 247 ? -3.779 23.330 -0.774 1.00 42.09 247 TYR A CA 1
ATOM 1987 C C . TYR A 1 247 ? -2.775 24.490 -0.893 1.00 42.09 247 TYR A C 1
ATOM 1989 O O . TYR A 1 247 ? -3.096 25.542 -1.437 1.00 42.09 247 TYR A O 1
ATOM 1997 N N . GLU A 1 248 ? -1.543 24.297 -0.417 1.00 40.41 248 GLU A N 1
ATOM 1998 C CA . GLU A 1 248 ? -0.407 25.054 -0.955 1.00 40.41 248 GLU A CA 1
ATOM 1999 C C . GLU A 1 248 ? 0.235 24.238 -2.088 1.00 40.41 248 GLU A C 1
ATOM 2001 O O . GLU A 1 248 ? 0.653 23.087 -1.922 1.00 40.41 248 GLU A O 1
ATOM 2006 N N . GLU A 1 249 ? 0.222 24.825 -3.287 1.00 41.50 249 GLU A N 1
ATOM 2007 C CA . GLU A 1 249 ? 0.747 24.282 -4.544 1.00 41.50 249 GLU A CA 1
ATOM 2008 C C . GLU A 1 249 ? 2.283 24.173 -4.541 1.00 41.50 249 GLU A C 1
ATOM 2010 O O . GLU A 1 249 ? 2.955 24.705 -5.419 1.00 41.50 249 GLU A O 1
ATOM 2015 N N . ASP A 1 250 ? 2.879 23.438 -3.604 1.00 36.75 250 ASP A N 1
ATOM 2016 C CA . ASP A 1 250 ? 4.320 23.177 -3.661 1.00 36.75 250 ASP A CA 1
ATOM 2017 C C . ASP A 1 250 ? 4.632 21.891 -4.436 1.00 36.75 250 ASP A C 1
ATOM 2019 O O . ASP A 1 250 ? 4.511 20.753 -3.971 1.00 36.75 250 ASP A O 1
ATOM 2023 N N . GLN A 1 251 ? 4.907 22.132 -5.719 1.00 46.56 251 GLN A N 1
ATOM 2024 C CA . GLN A 1 251 ? 5.933 21.544 -6.582 1.00 46.56 251 GLN A CA 1
ATOM 2025 C C . GLN A 1 251 ? 6.381 20.106 -6.284 1.00 46.56 251 GLN A C 1
ATOM 2027 O O . GLN A 1 251 ? 7.159 19.842 -5.373 1.00 46.56 251 GLN A O 1
ATOM 2032 N N . THR A 1 252 ? 5.943 19.183 -7.144 1.00 40.72 252 THR A N 1
ATOM 2033 C CA . THR A 1 252 ? 6.745 18.115 -7.791 1.00 40.72 252 THR A CA 1
ATOM 2034 C C . THR A 1 252 ? 5.786 17.202 -8.558 1.00 40.72 252 THR A C 1
ATOM 2036 O O . THR A 1 252 ? 5.535 16.059 -8.187 1.00 40.72 252 THR A O 1
ATOM 2039 N N . MET A 1 253 ? 5.194 17.722 -9.636 1.00 38.75 253 MET A N 1
ATOM 2040 C CA . MET A 1 253 ? 4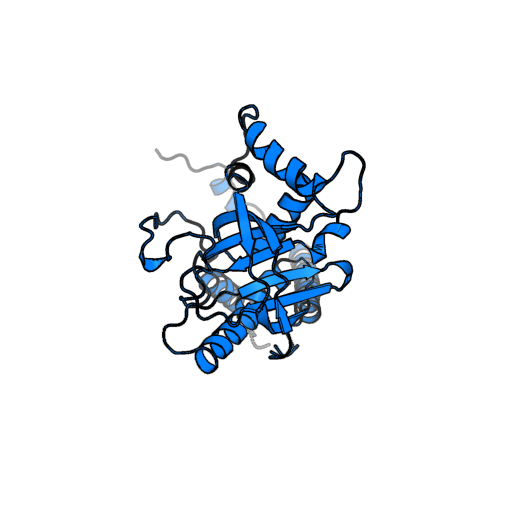.552 16.855 -10.622 1.00 38.75 253 MET A CA 1
ATOM 2041 C C . MET A 1 253 ? 5.651 16.222 -11.472 1.00 38.75 253 MET A C 1
ATOM 2043 O O . MET A 1 253 ? 6.399 16.923 -12.154 1.00 38.75 253 MET A O 1
ATOM 2047 N N . VAL A 1 254 ? 5.752 14.894 -11.445 1.00 47.25 254 VAL A N 1
ATOM 2048 C CA . VAL A 1 254 ? 6.350 14.176 -12.571 1.00 47.25 254 VAL A CA 1
ATOM 2049 C C . VAL A 1 254 ? 5.325 14.274 -13.690 1.00 47.25 254 VAL A C 1
ATOM 2051 O O . VAL A 1 254 ? 4.340 13.540 -13.710 1.00 47.25 254 VAL A O 1
ATOM 2054 N N . ASP A 1 255 ? 5.522 15.249 -14.569 1.00 47.62 255 ASP A N 1
ATOM 2055 C CA . ASP A 1 255 ? 4.669 15.466 -15.725 1.00 47.62 255 ASP A CA 1
ATOM 2056 C C . ASP A 1 255 ? 4.827 14.276 -16.689 1.00 47.62 255 ASP A C 1
ATOM 2058 O O . ASP A 1 255 ? 5.760 14.181 -17.490 1.00 47.62 255 ASP A O 1
ATOM 2062 N N . LEU A 1 256 ? 3.934 13.298 -16.536 1.00 51.28 256 LEU A N 1
ATOM 2063 C CA . LEU A 1 256 ? 3.885 12.095 -17.360 1.00 51.28 256 LEU A CA 1
ATOM 2064 C C . LEU A 1 256 ? 3.494 12.412 -18.802 1.00 51.28 256 LEU A C 1
ATOM 2066 O O . LEU A 1 256 ? 3.849 11.639 -19.690 1.00 51.28 256 LEU A O 1
ATOM 2070 N N . GLU A 1 257 ? 2.823 13.540 -19.060 1.00 54.94 257 GLU A N 1
ATOM 2071 C CA . GLU A 1 257 ? 2.635 14.039 -20.421 1.00 54.94 257 GLU A CA 1
ATOM 2072 C C . GLU A 1 257 ? 3.975 14.465 -21.017 1.00 54.94 257 GLU A C 1
ATOM 2074 O O . GLU A 1 257 ? 4.283 14.063 -22.141 1.00 54.94 257 GLU A O 1
ATOM 2079 N N . LEU A 1 258 ? 4.818 15.168 -20.257 1.00 49.78 258 LEU A N 1
ATOM 2080 C CA . LEU A 1 258 ? 6.188 15.490 -20.664 1.00 49.78 258 LEU A CA 1
ATOM 2081 C C . LEU A 1 258 ? 7.009 14.216 -20.895 1.00 49.78 258 LEU A C 1
ATOM 2083 O O . LEU A 1 258 ? 7.609 14.060 -21.957 1.00 49.78 258 LEU A O 1
ATOM 2087 N N . LEU A 1 259 ? 6.947 13.257 -19.971 1.00 50.09 259 LEU A N 1
ATOM 2088 C CA . LEU A 1 259 ? 7.685 11.991 -20.037 1.00 50.09 259 LEU A CA 1
ATOM 2089 C C . LEU A 1 259 ? 7.230 11.126 -21.229 1.00 50.09 259 LEU A C 1
ATOM 2091 O O . LEU A 1 259 ? 8.057 10.554 -21.941 1.00 50.09 259 LEU A O 1
ATOM 2095 N N . TRP A 1 260 ? 5.925 11.082 -21.514 1.00 61.31 260 TRP A N 1
ATOM 2096 C CA . TRP A 1 260 ? 5.362 10.404 -22.684 1.00 61.31 260 TRP A CA 1
ATOM 2097 C C . TRP A 1 260 ? 5.640 11.159 -23.988 1.00 61.31 260 TRP A C 1
ATOM 2099 O O . TRP A 1 260 ? 5.855 10.533 -25.027 1.00 61.31 260 TRP A O 1
ATOM 2109 N N . SER A 1 261 ? 5.673 12.494 -23.960 1.00 64.62 261 SER A N 1
ATOM 2110 C CA . SER A 1 261 ? 6.038 13.325 -25.112 1.00 64.62 261 SER A CA 1
ATOM 2111 C C . SER A 1 261 ? 7.518 13.172 -25.477 1.00 64.62 261 SER A C 1
ATOM 2113 O O . SER A 1 261 ? 7.850 13.071 -26.662 1.00 64.62 261 SER A O 1
ATOM 2115 N N . ASP A 1 262 ? 8.388 13.039 -24.477 1.00 55.56 262 ASP A N 1
ATOM 2116 C CA . ASP A 1 262 ? 9.818 12.806 -24.649 1.00 55.56 262 ASP A CA 1
ATOM 2117 C C . ASP A 1 262 ? 10.099 11.365 -25.080 1.00 55.56 262 ASP A C 1
ATOM 2119 O O . ASP A 1 262 ? 10.870 11.150 -26.016 1.00 55.56 262 ASP A O 1
ATOM 2123 N N . LEU A 1 263 ? 9.393 10.376 -24.518 1.00 58.84 263 LEU A N 1
ATOM 2124 C CA . LEU A 1 263 ? 9.401 9.001 -25.029 1.00 58.84 263 LEU A CA 1
ATOM 2125 C C . LEU A 1 263 ? 8.949 8.954 -26.491 1.00 58.84 263 LEU A C 1
ATOM 2127 O O . LEU A 1 263 ? 9.640 8.375 -27.329 1.00 58.84 263 LEU A O 1
ATOM 2131 N N . LYS A 1 264 ? 7.839 9.616 -26.839 1.00 61.50 264 LYS A N 1
ATOM 2132 C CA . LYS A 1 264 ? 7.389 9.725 -28.233 1.00 61.50 264 LYS A CA 1
ATOM 2133 C C . LYS A 1 264 ? 8.454 10.363 -29.112 1.00 61.50 264 LYS A C 1
ATOM 2135 O O . LYS A 1 264 ? 8.700 9.827 -30.182 1.00 61.50 264 LYS A O 1
ATOM 2140 N N . ARG A 1 265 ? 9.121 11.436 -28.672 1.00 57.78 265 ARG A N 1
ATOM 2141 C CA . ARG A 1 265 ? 10.221 12.076 -29.415 1.00 57.78 265 ARG A CA 1
ATOM 2142 C C . ARG A 1 265 ? 11.404 11.140 -29.642 1.00 57.78 265 ARG A C 1
ATOM 2144 O O . ARG A 1 265 ? 11.923 11.104 -30.757 1.00 57.78 265 ARG A O 1
ATOM 2151 N N . ILE A 1 266 ? 11.797 10.373 -28.626 1.00 59.41 266 ILE A N 1
ATOM 2152 C CA . ILE A 1 266 ? 12.885 9.387 -28.702 1.00 59.41 266 ILE A CA 1
ATOM 2153 C C . ILE A 1 266 ? 12.527 8.253 -29.676 1.00 59.41 266 ILE A C 1
ATOM 2155 O O . ILE A 1 266 ? 13.373 7.835 -30.466 1.00 59.41 266 ILE A O 1
ATOM 2159 N N . PHE A 1 267 ? 11.272 7.789 -29.668 1.00 53.03 267 PHE A N 1
ATOM 2160 C CA . PHE A 1 267 ? 10.803 6.689 -30.517 1.00 53.03 267 PHE A CA 1
ATOM 2161 C C . PHE A 1 267 ? 10.285 7.117 -31.899 1.00 53.03 267 PHE A C 1
ATOM 2163 O O . PHE A 1 267 ? 10.245 6.287 -32.807 1.00 53.03 267 PHE A O 1
ATOM 2170 N N . THR A 1 268 ? 10.003 8.402 -32.142 1.00 48.19 268 THR A N 1
ATOM 2171 C CA . THR A 1 268 ? 9.903 8.979 -33.495 1.00 48.19 268 THR A CA 1
ATOM 2172 C C . THR A 1 268 ? 11.292 9.157 -34.109 1.00 48.19 268 THR A C 1
ATOM 2174 O O . THR A 1 268 ? 11.655 10.222 -34.608 1.00 48.19 268 THR A O 1
ATOM 2177 N N . PHE A 1 269 ? 12.095 8.096 -34.107 1.00 44.38 269 PHE A N 1
ATOM 2178 C CA . PHE A 1 269 ? 13.216 8.003 -35.021 1.00 44.38 269 PHE A CA 1
ATOM 2179 C C . PHE A 1 269 ? 12.610 7.859 -36.416 1.00 44.38 269 PHE A C 1
ATOM 2181 O O . PHE A 1 269 ? 12.039 6.823 -36.760 1.00 44.38 269 PHE A O 1
ATOM 2188 N N . LYS A 1 270 ? 12.669 8.942 -37.201 1.00 42.78 270 LYS A N 1
ATOM 2189 C CA . LYS A 1 270 ? 12.398 8.914 -38.640 1.00 42.78 270 LYS A CA 1
ATOM 2190 C C . LYS A 1 270 ? 13.113 7.692 -39.216 1.00 42.78 270 LYS A C 1
ATOM 2192 O O . LYS A 1 270 ? 14.342 7.667 -39.252 1.00 42.78 270 LYS A O 1
ATOM 2197 N N . TRP A 1 271 ? 12.340 6.716 -39.683 1.00 38.47 271 TRP A N 1
ATOM 2198 C CA . TRP A 1 271 ? 12.795 5.776 -40.694 1.00 38.47 271 TRP A CA 1
ATOM 2199 C C . TRP A 1 271 ? 13.192 6.620 -41.906 1.00 38.47 271 TRP A C 1
ATOM 2201 O O . TRP A 1 271 ? 12.359 7.032 -42.710 1.00 38.47 271 TRP A O 1
ATOM 2211 N N . ILE A 1 272 ? 14.467 7.000 -41.966 1.00 38.62 272 ILE A N 1
ATOM 2212 C CA . ILE A 1 272 ? 15.073 7.491 -43.192 1.00 38.62 272 ILE A CA 1
ATOM 2213 C C . ILE A 1 272 ? 15.131 6.256 -44.079 1.00 38.62 272 ILE A C 1
ATOM 2215 O O . ILE A 1 272 ? 15.925 5.352 -43.824 1.00 38.62 272 ILE A O 1
ATOM 2219 N N . ASN A 1 273 ? 14.206 6.204 -45.038 1.00 38.47 273 ASN A N 1
ATOM 2220 C CA . ASN A 1 273 ? 14.209 5.246 -46.133 1.00 38.47 273 ASN A CA 1
ATOM 2221 C C . ASN A 1 273 ? 15.628 5.179 -46.714 1.00 38.47 273 ASN A C 1
ATOM 2223 O O . ASN A 1 273 ? 16.128 6.187 -47.220 1.00 38.47 273 ASN A O 1
ATOM 2227 N N . TYR A 1 274 ? 16.254 4.013 -46.585 1.00 40.00 274 TYR A N 1
ATOM 2228 C CA . TYR A 1 274 ? 17.310 3.576 -47.489 1.00 40.00 274 TYR A CA 1
ATOM 2229 C C . TYR A 1 274 ? 16.660 2.868 -48.673 1.00 40.00 274 TYR A C 1
ATOM 2231 O O . TYR A 1 274 ? 15.681 2.125 -48.429 1.00 40.00 274 TYR A O 1
#

Organism: NCBI:txid426638